Protein AF-A0A7Z2GG12-F1 (afdb_monomer_lite)

Organism: NCBI:txid2571748

Foldseek 3Di:
DCVVVVDADEEEAEDEDLVLQQVVCCVPVVDHSLVSLLVRLVVRLVSCVVCVVHHYAYHYPVCCLVPVVVSVVVVCVSVVHDDDVVVSVCCNPPVRDNVVCPDDDDLCVLVVDPSRDPLSNQLVVLSVVCNVPPDPVSSVSNVVSSVVSVVVSVVCVVVVVVVVVVVVVVVVVVVVVVVVVVVVVVVVVVVVVVVVVVVVVVVVVVVVVVVVVVVVVVVVVVVVVVVVVVVVVVVVVVVVVVVVVVVVVVVVVVVVVVVVVVVVVVVVVVVVVCVCPDPVNVVCVVVVVVVVVVDD

Radius of gyration: 68.9 Å; chains: 1; bounding box: 133×70×175 Å

Sequence (296 aa):
MFDRFGASMRYVVPFRHPLSVADSLASRNKIPRGKSHMLWLAHVVPALRFTEAQPRVLLDYDRLMEAPGAELRKLAQTFALPVDPAKAQIFEQDFLEQGLRHSAYGIDDLEQDDAAPAPMKTLFSAMVAAARTPTPVRRAALTEALDIAERFLLSSEALLTYGWDLELDIRKLHVALDIEHKQSVAFEQAVLNAANREAQLHAELEQANARSAAVAETHAREIAARDAAMQRSQATIREYETRLTTCGSELASREDQIAQLNSQVTARDAEISSFVNSTSWRVTAPLRFARRCFRR

Structure (mmCIF, N/CA/C/O backbone):
data_AF-A0A7Z2GG12-F1
#
_entry.id   AF-A0A7Z2GG12-F1
#
loop_
_atom_site.group_PDB
_atom_site.id
_atom_site.type_symbol
_atom_site.label_atom_id
_atom_site.label_alt_id
_atom_site.label_comp_id
_atom_site.label_asym_id
_atom_site.label_entity_id
_atom_site.label_seq_id
_atom_site.pdbx_PDB_ins_code
_atom_site.Cartn_x
_atom_site.Cartn_y
_atom_site.Cartn_z
_atom_site.occupancy
_atom_site.B_iso_or_equiv
_atom_site.auth_seq_id
_atom_site.auth_comp_id
_atom_site.auth_asym_id
_atom_site.auth_atom_id
_atom_site.pdbx_PDB_model_num
ATOM 1 N N . MET A 1 1 ? 34.671 -8.723 -14.852 1.00 54.56 1 MET A N 1
ATOM 2 C CA . MET A 1 1 ? 34.484 -10.085 -14.286 1.00 54.56 1 MET A CA 1
ATOM 3 C C . MET A 1 1 ? 34.451 -11.144 -15.386 1.00 54.56 1 MET A C 1
ATOM 5 O O . MET A 1 1 ? 35.146 -12.137 -15.245 1.00 54.56 1 MET A O 1
ATOM 9 N N . PHE A 1 2 ? 33.725 -10.919 -16.486 1.00 62.22 2 PHE A N 1
ATOM 10 C CA . PHE A 1 2 ? 33.596 -11.876 -17.595 1.00 62.22 2 PHE A CA 1
ATOM 11 C C . PHE A 1 2 ? 34.805 -11.960 -18.541 1.00 62.22 2 PHE A C 1
ATOM 13 O O . PHE A 1 2 ? 35.100 -13.048 -19.026 1.00 62.22 2 PHE A O 1
ATOM 20 N N . ASP A 1 3 ? 35.580 -10.882 -18.699 1.00 60.97 3 ASP A N 1
ATOM 21 C CA . ASP A 1 3 ? 36.819 -10.907 -19.503 1.00 60.97 3 ASP A CA 1
ATOM 22 C C . ASP A 1 3 ? 37.858 -11.893 -18.951 1.00 60.97 3 ASP A C 1
ATOM 24 O O . ASP A 1 3 ? 38.642 -12.470 -19.697 1.00 60.97 3 ASP A O 1
ATOM 28 N N . ARG A 1 4 ? 37.815 -12.159 -17.636 1.00 68.88 4 ARG A N 1
ATOM 29 C CA . ARG A 1 4 ? 38.672 -13.160 -16.980 1.00 68.88 4 ARG A CA 1
ATOM 30 C C . ARG A 1 4 ? 38.357 -14.598 -17.406 1.00 68.88 4 ARG A C 1
ATOM 32 O O . ARG A 1 4 ? 39.183 -15.471 -17.175 1.00 68.88 4 ARG A O 1
ATOM 39 N N . PHE A 1 5 ? 37.194 -14.839 -18.016 1.00 76.19 5 PHE A N 1
ATOM 40 C CA . PHE A 1 5 ? 36.763 -16.151 -18.502 1.00 76.19 5 PHE A CA 1
ATOM 41 C C . PHE A 1 5 ? 36.878 -16.298 -20.029 1.00 76.19 5 PHE A C 1
ATOM 43 O O . PHE A 1 5 ? 36.500 -17.338 -20.559 1.00 76.19 5 PHE A O 1
ATOM 50 N N . GLY A 1 6 ? 37.368 -15.278 -20.749 1.00 77.31 6 GLY A N 1
ATOM 51 C CA . GLY A 1 6 ? 37.508 -15.323 -22.212 1.00 77.31 6 GLY A CA 1
ATOM 52 C C . GLY A 1 6 ? 36.182 -15.440 -22.977 1.00 77.31 6 GLY A C 1
ATOM 53 O O . GLY A 1 6 ? 36.177 -15.818 -24.146 1.00 77.31 6 GLY A O 1
ATOM 54 N N . ALA A 1 7 ? 35.050 -15.144 -22.330 1.00 79.25 7 ALA A N 1
ATOM 55 C CA . ALA A 1 7 ? 33.727 -15.266 -22.929 1.00 79.25 7 ALA A CA 1
ATOM 56 C C . ALA A 1 7 ? 33.323 -13.971 -23.654 1.00 79.25 7 ALA A C 1
ATOM 58 O O . ALA A 1 7 ? 33.326 -12.892 -23.064 1.00 79.25 7 ALA A O 1
ATOM 59 N N . SER A 1 8 ? 32.924 -14.080 -24.925 1.00 80.81 8 SER A N 1
ATOM 60 C CA . SER A 1 8 ? 32.397 -12.952 -25.703 1.00 80.81 8 SER A CA 1
ATOM 61 C C . SER A 1 8 ? 30.957 -12.632 -25.290 1.00 80.81 8 SER A C 1
ATOM 63 O O . SER A 1 8 ? 30.050 -13.429 -25.552 1.00 80.81 8 SER A O 1
ATOM 65 N N . MET A 1 9 ? 30.736 -11.469 -24.678 1.00 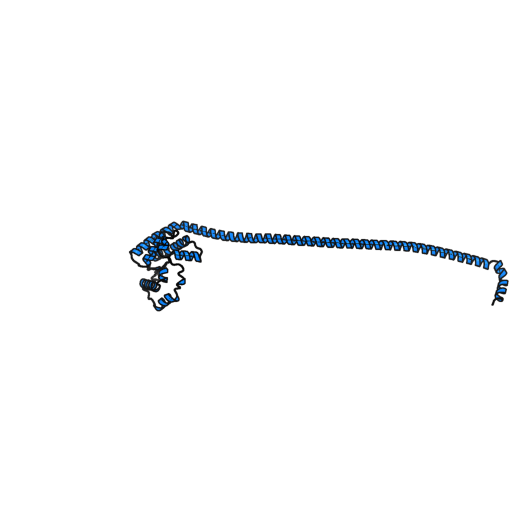87.12 9 MET A N 1
ATOM 66 C CA . MET A 1 9 ? 29.407 -11.034 -24.244 1.00 87.12 9 MET A CA 1
ATOM 67 C C . MET A 1 9 ? 28.635 -10.351 -25.374 1.00 87.12 9 MET A C 1
ATOM 69 O O . MET A 1 9 ? 29.192 -9.605 -26.178 1.00 87.12 9 MET A O 1
ATOM 73 N N . ARG A 1 10 ? 27.330 -10.624 -25.434 1.00 91.00 10 ARG A N 1
ATOM 74 C CA . ARG A 1 10 ? 26.383 -10.011 -26.371 1.00 91.00 10 ARG A CA 1
ATOM 75 C C . ARG A 1 10 ? 25.137 -9.609 -25.594 1.00 91.00 10 ARG A C 1
ATOM 77 O O . ARG A 1 10 ? 24.661 -10.387 -24.771 1.00 91.00 10 ARG A O 1
ATOM 84 N N . TYR A 1 11 ? 24.618 -8.414 -25.849 1.00 93.50 11 TYR A N 1
ATOM 85 C CA . TYR A 1 11 ? 23.571 -7.809 -25.027 1.00 93.50 11 TYR A CA 1
ATOM 86 C C . TYR A 1 11 ? 22.289 -7.583 -25.821 1.00 93.50 11 TYR A C 1
ATOM 88 O O . TYR A 1 11 ? 22.299 -6.948 -26.871 1.00 93.50 11 TYR A O 1
ATOM 96 N N . VAL A 1 12 ? 21.160 -8.037 -25.290 1.00 94.69 12 VAL A N 1
ATOM 97 C CA . VAL A 1 12 ? 19.839 -7.615 -25.768 1.00 94.69 12 VAL A CA 1
ATOM 98 C C . VAL A 1 12 ? 19.330 -6.558 -24.806 1.00 94.69 12 VAL A C 1
ATOM 100 O O . VAL A 1 12 ? 19.227 -6.820 -23.611 1.00 94.69 12 VAL A O 1
ATOM 103 N N . VAL A 1 13 ? 19.028 -5.370 -25.322 1.00 95.75 13 VAL A N 1
ATOM 104 C CA . VAL A 1 13 ? 18.446 -4.273 -24.547 1.00 95.75 13 VAL A CA 1
ATOM 105 C C . VAL A 1 13 ? 16.986 -4.138 -24.972 1.00 95.75 13 VAL A C 1
ATOM 107 O O . VAL A 1 13 ? 16.704 -3.460 -25.967 1.00 95.75 13 VAL A O 1
ATOM 110 N N . PRO A 1 14 ? 16.055 -4.828 -24.290 1.00 94.81 14 PRO A N 1
ATOM 111 C CA . PRO A 1 14 ? 14.642 -4.657 -24.557 1.00 94.81 14 PRO A CA 1
ATOM 112 C C . PRO A 1 14 ? 14.190 -3.282 -24.074 1.00 94.81 14 PRO A C 1
ATOM 114 O O . PRO A 1 14 ? 14.593 -2.815 -23.009 1.00 94.81 14 PRO A O 1
ATOM 117 N N . PHE A 1 15 ? 13.325 -2.643 -24.845 1.00 95.00 15 PHE A N 1
ATOM 118 C CA . PHE A 1 15 ? 12.676 -1.405 -24.447 1.00 95.00 15 PHE A CA 1
ATOM 119 C C . PHE A 1 15 ? 11.225 -1.394 -24.914 1.00 95.00 15 PHE A C 1
ATOM 121 O O . PHE A 1 15 ? 10.829 -2.129 -25.816 1.00 95.00 15 PHE A O 1
ATOM 128 N N . ARG A 1 16 ? 10.421 -0.559 -24.260 1.00 93.12 16 ARG A N 1
ATOM 129 C CA . ARG A 1 16 ? 8.993 -0.391 -24.534 1.00 93.12 16 ARG A CA 1
ATOM 130 C C . ARG A 1 16 ? 8.633 1.086 -24.474 1.00 93.12 16 ARG A C 1
ATOM 132 O O . ARG A 1 16 ? 9.339 1.858 -23.815 1.00 93.12 16 ARG A O 1
ATOM 139 N N . HIS A 1 17 ? 7.526 1.448 -25.120 1.00 93.75 17 HIS A N 1
ATOM 140 C CA . HIS A 1 17 ? 6.955 2.786 -25.056 1.00 93.75 17 HIS A CA 1
ATOM 141 C C . HIS A 1 17 ? 6.842 3.297 -23.601 1.00 93.75 17 HIS A C 1
ATOM 143 O O . HIS A 1 17 ? 6.240 2.603 -22.769 1.00 93.75 17 HIS A O 1
ATOM 149 N N . PRO A 1 18 ? 7.368 4.496 -23.269 1.00 95.38 18 PRO A N 1
ATOM 150 C CA . PRO A 1 18 ? 7.341 5.028 -21.903 1.00 95.38 18 PRO A CA 1
ATOM 151 C C . PRO A 1 18 ? 5.928 5.117 -21.317 1.00 95.38 18 PRO A C 1
ATOM 153 O O . PRO A 1 18 ? 5.719 4.777 -20.155 1.00 95.38 18 PRO A O 1
ATOM 156 N N . LEU A 1 19 ? 4.934 5.481 -22.136 1.00 94.31 19 LEU A N 1
ATOM 157 C CA . LEU A 1 19 ? 3.537 5.552 -21.690 1.00 94.31 19 LEU A CA 1
ATOM 158 C C . LEU A 1 19 ? 2.957 4.179 -21.329 1.00 94.31 19 LEU A C 1
ATOM 160 O O . LEU A 1 19 ? 2.293 4.052 -20.306 1.00 94.31 19 LEU A O 1
ATOM 164 N N . SER A 1 20 ? 3.274 3.126 -22.091 1.00 92.81 20 SER A N 1
ATOM 165 C CA . SER A 1 20 ? 2.842 1.769 -21.737 1.00 92.81 20 SER A CA 1
ATOM 166 C C . SER A 1 20 ? 3.458 1.298 -20.422 1.00 92.81 20 SER A C 1
ATOM 168 O O . SER A 1 20 ? 2.810 0.597 -19.643 1.00 92.81 20 SER A O 1
ATOM 170 N N . VAL A 1 21 ? 4.713 1.679 -20.165 1.00 93.81 21 VAL A N 1
ATOM 171 C CA . VAL A 1 21 ? 5.389 1.391 -18.894 1.00 93.81 21 VAL A CA 1
ATOM 172 C C . VAL A 1 21 ? 4.707 2.151 -17.755 1.00 93.81 21 VAL A C 1
ATOM 174 O O . VAL A 1 21 ? 4.422 1.553 -16.718 1.00 93.81 21 VAL A O 1
ATOM 177 N N . ALA A 1 22 ? 4.383 3.430 -17.959 1.00 94.62 22 ALA A N 1
ATOM 178 C CA . ALA A 1 22 ? 3.683 4.242 -16.972 1.00 94.62 22 ALA A CA 1
ATOM 179 C C . ALA A 1 22 ? 2.292 3.689 -16.625 1.00 94.62 22 ALA A C 1
ATOM 181 O O . ALA A 1 22 ? 1.983 3.549 -15.444 1.00 94.62 22 ALA A O 1
ATOM 182 N N . ASP A 1 23 ? 1.488 3.290 -17.612 1.00 92.94 23 ASP A N 1
ATOM 183 C CA . ASP A 1 23 ? 0.167 2.693 -17.368 1.00 92.94 23 ASP A CA 1
ATOM 184 C C . ASP A 1 23 ? 0.261 1.371 -16.599 1.00 92.94 23 ASP A C 1
ATOM 186 O O . ASP A 1 23 ? -0.521 1.106 -15.682 1.00 92.94 23 ASP A O 1
ATOM 190 N N . SER A 1 24 ? 1.250 0.540 -16.938 1.00 91.00 24 SER A N 1
ATOM 191 C CA . SER A 1 24 ? 1.486 -0.726 -16.243 1.00 91.00 24 SER A CA 1
ATOM 192 C C . SER A 1 24 ? 1.854 -0.499 -14.772 1.00 91.00 24 SER A C 1
ATOM 194 O O . SER A 1 24 ? 1.292 -1.147 -13.882 1.00 91.00 24 SER A O 1
ATOM 196 N N . LEU A 1 25 ? 2.744 0.460 -14.495 1.00 94.50 25 LEU A N 1
ATOM 197 C CA . LEU A 1 25 ? 3.142 0.823 -13.134 1.00 94.50 25 LEU A CA 1
ATOM 198 C C . LEU A 1 25 ? 2.010 1.511 -12.357 1.00 94.50 25 LEU A C 1
ATOM 200 O O . LEU A 1 25 ? 1.852 1.256 -11.161 1.00 94.50 25 LEU A O 1
ATOM 204 N N . ALA A 1 26 ? 1.182 2.319 -13.017 1.00 94.69 26 ALA A N 1
ATOM 205 C CA . ALA A 1 26 ? 0.007 2.928 -12.406 1.00 94.69 26 ALA A CA 1
ATOM 206 C C . ALA A 1 26 ? -1.030 1.866 -12.010 1.00 94.69 26 ALA A C 1
ATOM 208 O O . ALA A 1 26 ? -1.513 1.866 -10.878 1.00 94.69 26 ALA A O 1
ATOM 209 N N . SER A 1 27 ? -1.329 0.913 -12.896 1.00 92.25 27 SER A N 1
ATOM 210 C CA . SER A 1 27 ? -2.292 -0.158 -12.616 1.00 92.25 27 SER A CA 1
ATOM 211 C C . SER A 1 27 ? -1.822 -1.056 -11.465 1.00 92.25 27 SER A C 1
ATOM 213 O O . SER A 1 27 ? -2.544 -1.217 -10.472 1.00 92.25 27 SER A O 1
ATOM 215 N N . ARG A 1 28 ? -0.583 -1.566 -11.562 1.00 91.38 28 ARG A N 1
ATOM 216 C CA . ARG A 1 28 ? -0.013 -2.566 -10.645 1.00 91.38 28 ARG A CA 1
ATOM 217 C C . ARG A 1 28 ? 0.475 -1.980 -9.324 1.00 91.38 28 ARG A C 1
ATOM 219 O O . ARG A 1 28 ? 0.250 -2.567 -8.274 1.00 91.38 28 ARG A O 1
ATOM 226 N N . ASN A 1 29 ? 1.194 -0.862 -9.376 1.00 93.69 29 ASN A N 1
ATOM 227 C CA . ASN A 1 29 ? 1.924 -0.318 -8.231 1.00 93.69 29 ASN A CA 1
ATOM 228 C C . ASN A 1 29 ? 1.360 1.015 -7.727 1.00 93.69 29 ASN A C 1
ATOM 230 O O . ASN A 1 29 ? 1.891 1.548 -6.757 1.00 93.69 29 ASN A O 1
ATOM 234 N N . LYS A 1 30 ? 0.323 1.566 -8.377 1.00 92.88 30 LYS A N 1
ATOM 235 C CA . LYS A 1 30 ? -0.208 2.913 -8.093 1.00 92.88 30 LYS A CA 1
ATOM 236 C C . LYS A 1 30 ? 0.871 3.999 -8.179 1.00 92.88 30 LYS A C 1
ATOM 238 O O . LYS A 1 30 ? 0.792 5.018 -7.501 1.00 92.88 30 LYS A O 1
ATOM 243 N N . ILE A 1 31 ? 1.888 3.777 -9.014 1.00 93.69 31 ILE A N 1
ATOM 244 C CA . ILE A 1 31 ? 2.971 4.739 -9.213 1.00 93.69 31 ILE A CA 1
ATOM 245 C C . ILE A 1 31 ? 2.478 5.840 -10.162 1.00 93.69 31 ILE A C 1
ATOM 247 O O . ILE A 1 31 ? 2.002 5.523 -11.254 1.00 93.69 31 ILE A O 1
ATOM 251 N N . PRO A 1 32 ? 2.607 7.127 -9.791 1.00 93.00 32 PRO A N 1
ATOM 252 C CA . PRO A 1 32 ? 2.229 8.232 -10.660 1.00 93.00 32 PRO A CA 1
ATOM 253 C C . PRO A 1 32 ? 3.040 8.274 -11.960 1.00 93.00 32 PRO A C 1
ATOM 255 O O . PRO A 1 32 ? 4.196 7.847 -12.023 1.00 93.00 32 PRO A O 1
ATOM 258 N N . ARG A 1 33 ? 2.448 8.866 -12.998 1.00 93.50 33 ARG A N 1
ATOM 259 C CA . ARG A 1 33 ? 3.026 8.940 -14.347 1.00 93.50 33 ARG A CA 1
ATOM 260 C C . ARG A 1 33 ? 4.395 9.629 -14.384 1.00 93.50 33 ARG A C 1
ATOM 262 O O . ARG A 1 33 ? 5.347 9.037 -14.875 1.00 93.50 33 ARG A O 1
ATOM 269 N N . GLY A 1 34 ? 4.539 10.803 -13.760 1.00 92.88 34 GLY A N 1
ATOM 270 C CA . GLY A 1 34 ? 5.823 11.523 -13.709 1.00 92.88 34 GLY A CA 1
ATOM 271 C C . GLY A 1 34 ? 6.955 10.717 -13.054 1.00 92.88 34 GLY A C 1
ATOM 272 O O . GLY A 1 34 ? 8.070 10.670 -13.568 1.00 92.88 34 GLY A O 1
ATOM 273 N N . LYS A 1 35 ? 6.659 9.988 -11.969 1.00 93.38 35 LYS A N 1
ATOM 274 C CA . LYS A 1 35 ? 7.629 9.080 -11.337 1.00 93.38 35 LYS A CA 1
ATOM 275 C C . LYS A 1 35 ? 7.966 7.892 -12.237 1.00 93.38 35 LYS A C 1
ATOM 277 O O . LYS A 1 35 ? 9.129 7.511 -12.333 1.00 93.38 35 LYS A O 1
ATOM 282 N N . SER A 1 36 ? 6.969 7.326 -12.914 1.00 96.00 36 SER A N 1
ATOM 283 C CA . SER A 1 36 ? 7.179 6.242 -13.881 1.00 96.00 36 SER A CA 1
ATOM 284 C C . SER A 1 36 ? 8.123 6.661 -15.007 1.00 96.00 36 SER A C 1
ATOM 286 O O . SER A 1 36 ? 8.993 5.883 -15.392 1.00 96.00 36 SER A O 1
ATOM 288 N N . HIS A 1 37 ? 8.022 7.909 -15.470 1.00 95.69 37 HIS A N 1
ATOM 289 C CA . HIS A 1 37 ? 8.932 8.449 -16.476 1.00 95.69 37 HIS A CA 1
ATOM 290 C C . HIS A 1 37 ? 10.375 8.521 -15.964 1.00 95.69 37 HIS A C 1
ATOM 292 O O . HIS A 1 37 ? 11.311 8.114 -16.653 1.00 95.69 37 HIS A O 1
ATOM 298 N N . MET A 1 38 ? 10.573 8.963 -14.721 1.00 95.38 38 MET A N 1
ATOM 299 C CA . MET A 1 38 ? 11.915 9.017 -14.125 1.00 95.38 38 MET A CA 1
ATOM 300 C C . MET A 1 38 ? 12.504 7.620 -13.946 1.00 95.38 38 MET A C 1
ATOM 302 O O . MET A 1 38 ? 13.672 7.401 -14.257 1.00 95.38 38 MET A O 1
ATOM 306 N N . LEU A 1 39 ? 11.681 6.654 -13.528 1.00 95.25 39 LEU A N 1
ATOM 307 C CA . LEU A 1 39 ? 12.076 5.249 -13.425 1.00 95.25 39 LEU A CA 1
ATOM 308 C C . LEU A 1 39 ? 12.463 4.656 -14.784 1.00 95.25 39 LEU A C 1
ATOM 310 O O . LEU A 1 39 ? 13.441 3.915 -14.865 1.00 95.25 39 LEU A O 1
ATOM 314 N N . TRP A 1 40 ? 11.734 4.993 -15.852 1.00 97.12 40 TRP A N 1
ATOM 315 C CA . TRP A 1 40 ? 12.074 4.552 -17.204 1.00 97.12 40 TRP A CA 1
ATOM 316 C C . TRP A 1 40 ? 13.458 5.061 -17.618 1.00 97.12 40 TRP A C 1
ATOM 318 O O . TRP A 1 40 ? 14.297 4.265 -18.035 1.00 97.12 40 TRP A O 1
ATOM 328 N N . LEU A 1 41 ? 13.739 6.357 -17.430 1.00 96.94 41 LEU A N 1
ATOM 329 C CA . LEU A 1 41 ? 15.057 6.929 -17.725 1.00 96.94 41 LEU A CA 1
ATOM 330 C C . LEU A 1 41 ? 16.154 6.281 -16.873 1.00 96.94 41 LEU A C 1
ATOM 332 O O . LEU A 1 41 ? 17.174 5.858 -17.415 1.00 96.94 41 LEU A O 1
ATOM 336 N N . ALA A 1 42 ? 15.923 6.151 -15.564 1.00 95.19 42 ALA A N 1
ATOM 337 C CA . ALA A 1 42 ? 16.863 5.540 -14.627 1.00 95.19 42 ALA A CA 1
ATOM 338 C C . ALA A 1 42 ? 17.174 4.070 -14.957 1.00 95.19 42 ALA A C 1
ATOM 340 O O . ALA A 1 42 ? 18.224 3.566 -14.570 1.00 95.19 42 ALA A O 1
ATOM 341 N N . HIS A 1 43 ? 16.293 3.379 -15.687 1.00 95.88 43 HIS A N 1
ATOM 342 C CA . HIS A 1 43 ? 16.536 2.021 -16.166 1.00 95.88 43 HIS A CA 1
ATOM 343 C C . HIS A 1 43 ? 17.232 1.991 -17.534 1.00 95.88 43 HIS A C 1
ATOM 345 O O . HIS A 1 43 ? 18.194 1.249 -17.736 1.00 95.88 43 HIS A O 1
ATOM 351 N N . VAL A 1 44 ? 16.758 2.804 -18.479 1.00 97.12 44 VAL A N 1
ATOM 352 C CA . VAL A 1 44 ? 17.207 2.774 -19.877 1.00 97.12 44 VAL A CA 1
ATOM 353 C C . VAL A 1 44 ? 18.586 3.400 -20.053 1.00 97.12 44 VAL A C 1
ATOM 355 O O . VAL A 1 44 ? 19.415 2.840 -20.771 1.00 97.12 44 VAL A O 1
ATOM 358 N N . VAL A 1 45 ? 18.862 4.529 -19.394 1.00 97.50 45 VAL A N 1
ATOM 359 C CA . VAL A 1 45 ? 20.138 5.242 -19.552 1.00 97.50 45 VAL A CA 1
ATOM 360 C C . VAL A 1 45 ? 21.324 4.357 -19.143 1.00 97.50 45 VAL A C 1
ATOM 362 O O . VAL A 1 45 ? 22.205 4.153 -19.982 1.00 97.50 45 VAL A O 1
ATOM 365 N N . PRO A 1 46 ? 21.350 3.730 -17.947 1.00 96.50 46 PRO A N 1
ATOM 366 C CA . PRO A 1 46 ? 22.448 2.836 -17.581 1.00 96.50 46 PRO A CA 1
ATOM 367 C C . PRO A 1 46 ? 22.553 1.608 -18.491 1.00 96.50 46 PRO A C 1
ATOM 369 O O . PRO A 1 46 ? 23.658 1.207 -18.854 1.00 96.50 46 PRO A O 1
ATOM 372 N N . ALA A 1 47 ? 21.419 1.029 -18.909 1.00 96.19 47 ALA A N 1
ATOM 373 C CA . ALA A 1 47 ? 21.410 -0.122 -19.811 1.00 96.19 47 ALA A CA 1
ATOM 374 C C . ALA A 1 47 ? 22.064 0.202 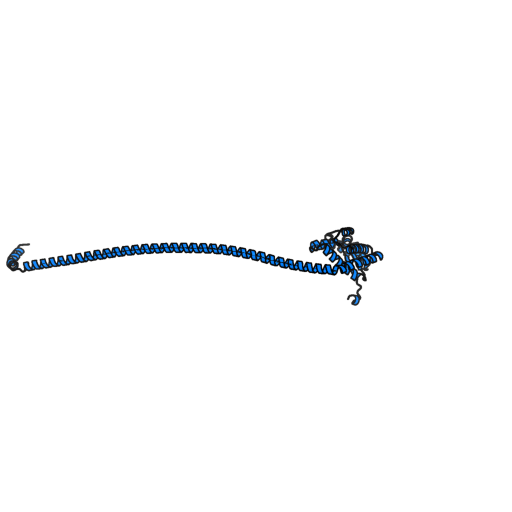-21.163 1.00 96.19 47 ALA A C 1
ATOM 376 O O . ALA A 1 47 ? 22.831 -0.603 -21.695 1.00 96.19 47 ALA A O 1
ATOM 377 N N . LEU A 1 48 ? 21.813 1.395 -21.707 1.00 96.81 48 LEU A N 1
ATOM 378 C CA . LEU A 1 48 ? 22.466 1.863 -22.925 1.00 96.81 48 LEU A CA 1
ATOM 379 C C . LEU A 1 48 ? 23.927 2.251 -22.679 1.00 96.81 48 LEU A C 1
ATOM 381 O O . LEU A 1 48 ? 24.779 1.910 -23.493 1.00 96.81 48 LEU A O 1
ATOM 385 N N . ARG A 1 49 ? 24.264 2.905 -21.570 1.00 96.12 49 ARG A N 1
ATOM 386 C CA . ARG A 1 49 ? 25.655 3.299 -21.304 1.00 96.12 49 ARG A CA 1
ATOM 387 C C . ARG A 1 49 ? 26.584 2.120 -21.111 1.00 96.12 49 ARG A C 1
ATOM 389 O O . ARG A 1 49 ? 27.594 2.004 -21.799 1.00 96.12 49 ARG A O 1
ATOM 396 N N . PHE A 1 50 ? 26.216 1.191 -20.239 1.00 94.12 50 PHE A N 1
ATOM 397 C CA . PHE A 1 50 ? 27.082 0.061 -19.911 1.00 94.12 50 PHE A CA 1
ATOM 398 C C . PHE A 1 50 ? 27.207 -0.967 -21.042 1.00 94.12 50 PHE A C 1
ATOM 400 O O . PHE A 1 50 ? 28.094 -1.816 -20.997 1.00 94.12 50 PHE A O 1
ATOM 407 N N . THR A 1 51 ? 26.364 -0.878 -22.076 1.00 94.12 51 THR A N 1
ATOM 408 C CA . THR A 1 51 ? 26.425 -1.751 -23.259 1.00 94.12 51 THR A CA 1
ATOM 409 C C . THR A 1 51 ? 26.932 -1.048 -24.518 1.00 94.12 51 THR A C 1
ATOM 411 O O . THR A 1 51 ? 27.008 -1.684 -25.563 1.00 94.12 51 THR A O 1
ATOM 414 N N . GLU A 1 52 ? 27.282 0.241 -24.463 1.00 91.88 52 GLU A N 1
ATOM 415 C CA . GLU A 1 52 ? 27.643 1.029 -25.654 1.00 91.88 52 GLU A CA 1
ATOM 416 C C . GLU A 1 52 ? 28.885 0.497 -26.375 1.00 91.88 52 GLU A C 1
ATOM 418 O O . GLU A 1 52 ? 28.891 0.385 -27.600 1.00 91.88 52 GLU A O 1
ATOM 423 N N . ALA A 1 53 ? 29.903 0.097 -25.612 1.00 89.50 53 ALA A N 1
ATOM 424 C CA . ALA A 1 53 ? 31.140 -0.470 -26.142 1.00 89.50 53 ALA A CA 1
ATOM 425 C C . ALA A 1 53 ? 31.039 -1.970 -26.485 1.00 89.50 53 ALA A C 1
ATOM 427 O O . ALA A 1 53 ? 32.036 -2.577 -26.871 1.00 89.50 53 ALA A O 1
ATOM 428 N N . GLN A 1 54 ? 29.866 -2.588 -26.311 1.00 89.94 54 GLN A N 1
ATOM 429 C CA . GLN A 1 54 ? 29.673 -4.031 -26.439 1.00 89.94 54 GLN A CA 1
ATOM 430 C C . GLN A 1 54 ? 28.734 -4.376 -27.605 1.00 89.94 54 GLN A C 1
ATOM 432 O O . GLN A 1 54 ? 27.863 -3.577 -27.961 1.00 89.94 54 GLN A O 1
ATOM 437 N N . PRO A 1 55 ? 28.845 -5.581 -28.202 1.00 89.12 55 PRO A N 1
ATOM 438 C CA . PRO A 1 55 ? 27.878 -6.045 -29.190 1.00 89.12 55 PRO A CA 1
ATOM 439 C C . PRO A 1 55 ? 26.470 -6.075 -28.588 1.00 89.12 55 PRO A C 1
ATOM 441 O O . PRO A 1 55 ? 26.201 -6.849 -27.665 1.00 89.12 55 PRO A O 1
ATOM 444 N N . ARG A 1 56 ? 25.561 -5.246 -29.114 1.00 92.81 56 ARG A N 1
ATOM 445 C CA . ARG A 1 56 ? 24.192 -5.140 -28.601 1.00 92.81 56 ARG A CA 1
ATOM 446 C C . ARG A 1 56 ? 23.128 -5.059 -29.686 1.00 92.81 56 ARG A C 1
ATOM 448 O O . ARG A 1 56 ? 23.374 -4.530 -30.768 1.00 92.81 56 ARG A O 1
ATOM 455 N N . VAL A 1 57 ? 21.924 -5.501 -29.340 1.00 93.88 57 VAL A N 1
ATOM 456 C CA . VAL A 1 57 ? 20.698 -5.292 -30.118 1.00 93.88 57 VAL A CA 1
ATOM 457 C C . VAL A 1 57 ? 19.682 -4.569 -29.246 1.00 93.88 57 VAL A C 1
ATOM 459 O O . VAL A 1 57 ? 19.395 -5.009 -28.134 1.00 93.88 57 VAL A O 1
ATOM 462 N N . LEU A 1 58 ? 19.130 -3.471 -29.765 1.00 95.31 58 LEU A N 1
ATOM 463 C CA . LEU A 1 58 ? 17.961 -2.825 -29.173 1.00 95.31 58 LEU A CA 1
ATOM 464 C C . LEU A 1 58 ? 16.711 -3.551 -29.665 1.00 95.31 58 LEU A C 1
ATOM 466 O O . LEU A 1 58 ? 16.482 -3.627 -30.876 1.00 95.31 58 LEU A O 1
ATOM 470 N N . LEU A 1 59 ? 15.932 -4.088 -28.732 1.00 94.62 59 LEU A N 1
ATOM 471 C CA . LEU A 1 59 ? 14.739 -4.873 -29.021 1.00 94.62 59 LEU A CA 1
ATOM 472 C C . LEU A 1 59 ? 13.496 -4.085 -28.612 1.00 94.62 59 LEU A C 1
ATOM 474 O O . LEU A 1 59 ? 13.241 -3.886 -27.428 1.00 94.62 59 LEU A O 1
ATOM 478 N N . ASP A 1 60 ? 12.734 -3.635 -29.602 1.00 92.50 60 ASP A N 1
ATOM 479 C CA . ASP A 1 60 ? 11.453 -2.965 -29.383 1.00 92.50 60 ASP A CA 1
ATOM 480 C C . ASP A 1 60 ? 10.397 -4.024 -29.035 1.00 92.50 60 ASP A C 1
ATOM 482 O O . ASP A 1 60 ? 10.074 -4.884 -29.857 1.00 92.50 60 ASP A O 1
ATOM 486 N N . TYR A 1 61 ? 9.885 -3.980 -27.804 1.00 90.81 61 TYR A N 1
ATOM 487 C CA . TYR A 1 61 ? 8.882 -4.923 -27.315 1.00 90.81 61 TYR A CA 1
ATOM 488 C C . TYR A 1 61 ? 7.615 -4.910 -28.173 1.00 90.81 61 TYR A C 1
ATOM 490 O O . TYR A 1 61 ? 7.080 -5.970 -28.488 1.00 90.81 61 TYR A O 1
ATOM 498 N N . ASP A 1 62 ? 7.144 -3.732 -28.587 1.00 87.38 62 ASP A N 1
ATOM 499 C CA . ASP A 1 62 ? 5.912 -3.633 -29.368 1.00 87.38 62 ASP A CA 1
ATOM 500 C C . ASP A 1 62 ? 6.091 -4.285 -30.746 1.00 87.38 62 ASP A C 1
ATOM 502 O O . ASP A 1 62 ? 5.181 -4.953 -31.239 1.00 87.38 62 ASP A O 1
ATOM 506 N N . ARG A 1 63 ? 7.298 -4.198 -31.321 1.00 88.88 63 ARG A N 1
ATOM 507 C CA . ARG A 1 63 ? 7.654 -4.908 -32.560 1.00 88.88 63 ARG A CA 1
ATOM 508 C C . ARG A 1 63 ? 7.864 -6.400 -32.368 1.00 88.88 63 ARG A C 1
ATOM 510 O O . ARG A 1 63 ? 7.476 -7.160 -33.248 1.00 88.88 63 ARG A O 1
ATOM 517 N N . LEU A 1 64 ? 8.433 -6.826 -31.241 1.00 90.00 64 LEU A N 1
ATOM 518 C CA . LEU A 1 64 ? 8.534 -8.247 -30.910 1.00 90.00 64 LEU A CA 1
ATOM 519 C C . LEU A 1 64 ? 7.142 -8.883 -30.830 1.00 90.00 64 LEU A C 1
ATOM 521 O O . LEU A 1 64 ? 6.963 -9.992 -31.314 1.00 90.00 64 LEU A O 1
ATOM 525 N N . MET A 1 65 ? 6.158 -8.180 -30.267 1.00 87.62 65 MET A N 1
ATOM 526 C CA . MET A 1 65 ? 4.780 -8.673 -30.194 1.00 87.62 65 MET A CA 1
ATOM 527 C C . MET A 1 65 ? 4.065 -8.646 -31.555 1.00 87.62 65 MET A C 1
ATOM 529 O O . MET A 1 65 ? 3.268 -9.533 -31.841 1.00 87.62 65 MET A O 1
ATOM 533 N N . GLU A 1 66 ? 4.331 -7.641 -32.396 1.00 87.12 66 GLU A N 1
ATOM 534 C CA . GLU A 1 66 ? 3.699 -7.493 -33.718 1.00 87.12 66 GLU A CA 1
ATOM 535 C C . GLU A 1 66 ? 4.284 -8.444 -34.777 1.00 87.12 66 GLU A C 1
ATOM 537 O O . GLU A 1 66 ? 3.549 -9.000 -35.590 1.00 87.12 66 GLU A O 1
ATOM 542 N N . ALA A 1 67 ? 5.606 -8.623 -34.785 1.00 88.31 67 ALA A N 1
ATOM 543 C CA . ALA A 1 67 ? 6.335 -9.394 -35.790 1.00 88.31 67 ALA A CA 1
ATOM 544 C C . ALA A 1 67 ? 7.486 -10.208 -35.156 1.00 88.31 67 ALA A C 1
ATOM 546 O O . ALA A 1 67 ? 8.662 -9.987 -35.485 1.00 88.31 67 ALA A O 1
ATOM 547 N N . PRO A 1 68 ? 7.179 -11.178 -34.273 1.00 89.38 68 PRO A N 1
ATOM 548 C CA . PRO A 1 68 ? 8.183 -11.900 -33.490 1.00 89.38 68 PRO A CA 1
ATOM 549 C C . PRO A 1 68 ? 9.233 -12.605 -34.346 1.00 89.38 68 PRO A C 1
ATOM 551 O O . PRO A 1 68 ? 10.431 -12.450 -34.104 1.00 89.38 68 PRO A O 1
ATOM 554 N N . GLY A 1 69 ? 8.821 -13.287 -35.415 1.00 87.75 69 GLY A N 1
ATOM 555 C CA . GLY A 1 69 ? 9.748 -13.972 -36.314 1.00 87.75 69 GLY A CA 1
ATOM 556 C C . GLY A 1 69 ? 10.703 -13.045 -37.062 1.00 87.75 69 GLY A C 1
ATOM 557 O O . GLY A 1 69 ? 11.799 -13.457 -37.448 1.00 87.75 69 GLY A O 1
ATOM 558 N N . ALA A 1 70 ? 10.329 -11.782 -37.290 1.00 88.31 70 ALA A N 1
ATOM 559 C CA . ALA A 1 70 ? 11.230 -10.797 -37.883 1.00 88.31 70 ALA A CA 1
ATOM 560 C C . ALA A 1 70 ? 12.289 -10.331 -36.869 1.00 88.31 70 ALA A C 1
ATOM 562 O O . ALA A 1 70 ? 13.480 -10.334 -37.191 1.00 88.31 70 ALA A O 1
ATOM 563 N N . GLU A 1 71 ? 11.880 -10.006 -35.638 1.00 90.25 71 GLU A N 1
ATOM 564 C CA . GLU A 1 71 ? 12.807 -9.581 -34.579 1.00 90.25 71 GLU A CA 1
ATOM 565 C C . GLU A 1 71 ? 13.735 -10.722 -34.125 1.00 90.25 71 GLU A C 1
ATOM 567 O O . GLU A 1 71 ? 14.933 -10.495 -33.945 1.00 90.25 71 GLU A O 1
ATOM 572 N N . LEU A 1 72 ? 13.249 -11.968 -34.048 1.00 89.88 72 LEU A N 1
ATOM 573 C CA . LEU A 1 72 ? 14.087 -13.142 -33.764 1.00 89.88 72 LEU A CA 1
ATOM 574 C C . LEU A 1 72 ? 15.152 -13.370 -34.841 1.00 89.88 72 LEU A C 1
ATOM 576 O O . LEU A 1 72 ? 16.323 -13.585 -34.520 1.00 89.88 72 LEU A O 1
ATOM 580 N N . ARG A 1 73 ? 14.781 -13.283 -36.127 1.00 88.50 73 ARG A N 1
ATOM 581 C CA . ARG A 1 73 ? 15.744 -13.412 -37.234 1.00 88.50 73 ARG A CA 1
ATOM 582 C C . ARG A 1 73 ? 16.805 -12.317 -37.186 1.00 88.50 73 ARG A C 1
ATOM 584 O O . ARG A 1 73 ? 17.985 -12.610 -37.352 1.00 88.50 73 ARG A O 1
ATOM 591 N N . LYS A 1 74 ? 16.406 -11.075 -36.915 1.00 88.06 74 LYS A N 1
ATOM 592 C CA . LYS A 1 74 ? 17.313 -9.929 -36.766 1.00 88.06 74 LYS A CA 1
ATOM 593 C C . LYS A 1 74 ? 18.286 -10.101 -35.596 1.00 88.06 74 LYS A C 1
ATOM 595 O O . LYS A 1 74 ? 19.483 -9.852 -35.756 1.00 88.06 74 LYS A O 1
ATOM 600 N N . LEU A 1 75 ? 17.801 -10.555 -34.440 1.00 90.56 75 LEU A N 1
ATOM 601 C CA . LEU A 1 75 ? 18.635 -10.891 -33.281 1.00 90.56 75 LEU A CA 1
ATOM 602 C C . LEU A 1 75 ? 19.663 -11.971 -33.632 1.00 90.56 75 LEU A C 1
ATOM 604 O O . LEU A 1 75 ? 20.859 -11.794 -33.394 1.00 90.56 75 LEU A O 1
ATOM 608 N N . ALA A 1 76 ? 19.208 -13.063 -34.245 1.00 90.81 76 ALA A N 1
ATOM 609 C CA . ALA A 1 76 ? 20.067 -14.180 -34.605 1.00 90.81 76 ALA A CA 1
ATOM 610 C C . ALA A 1 76 ? 21.132 -13.798 -35.639 1.00 90.81 76 ALA A C 1
ATOM 612 O O . ALA A 1 76 ? 22.296 -14.152 -35.472 1.00 90.81 76 ALA A O 1
ATOM 613 N N . GLN A 1 77 ? 20.767 -13.012 -36.655 1.00 89.50 77 GLN A N 1
ATOM 614 C CA . GLN A 1 77 ? 21.710 -12.482 -37.643 1.00 89.50 77 GLN A CA 1
ATOM 615 C C . GLN A 1 77 ? 22.763 -11.579 -36.995 1.00 89.50 77 GLN A C 1
ATOM 617 O O . GLN A 1 77 ? 23.951 -11.729 -37.271 1.00 89.50 77 GLN A O 1
ATOM 622 N N . THR A 1 78 ? 22.348 -10.678 -36.098 1.00 88.00 78 THR A N 1
ATOM 623 C CA . THR A 1 78 ? 23.263 -9.726 -35.444 1.00 88.00 78 THR A CA 1
ATOM 624 C C . THR A 1 78 ? 24.289 -10.432 -34.559 1.00 88.00 78 THR A C 1
ATOM 626 O O . THR A 1 78 ? 25.438 -10.004 -34.462 1.00 88.00 78 THR A O 1
ATOM 629 N N . PHE A 1 79 ? 23.893 -11.532 -33.922 1.00 90.69 79 PHE A N 1
ATOM 630 C CA . PHE A 1 79 ? 24.758 -12.295 -33.026 1.00 90.69 79 PHE A CA 1
ATOM 631 C C . PHE A 1 79 ? 25.369 -13.552 -33.645 1.00 90.69 79 PHE A C 1
ATOM 633 O O . PHE A 1 79 ? 26.073 -14.274 -32.937 1.00 90.69 79 PHE A O 1
ATOM 640 N N . ALA A 1 80 ? 25.137 -13.794 -34.939 1.00 89.94 80 ALA A N 1
ATOM 641 C CA . ALA A 1 80 ? 25.537 -15.011 -35.643 1.00 89.94 80 ALA A CA 1
ATOM 642 C C . ALA A 1 80 ? 25.110 -16.295 -34.899 1.00 89.94 80 ALA A C 1
ATOM 644 O O . ALA A 1 80 ? 25.898 -17.225 -34.725 1.00 89.94 80 ALA A O 1
ATOM 645 N N . LEU A 1 81 ? 23.863 -16.323 -34.418 1.00 88.88 81 LEU A N 1
ATOM 646 C CA . LEU A 1 81 ? 23.282 -17.460 -33.706 1.00 88.88 81 LEU A CA 1
ATOM 647 C C . LEU A 1 81 ? 22.463 -18.344 -34.660 1.00 88.88 81 LEU A C 1
ATOM 649 O O . LEU A 1 81 ? 21.767 -17.817 -35.531 1.00 88.88 81 LEU A O 1
ATOM 653 N N . PRO A 1 82 ? 22.493 -19.678 -34.492 1.00 87.81 82 PRO A N 1
ATOM 654 C CA . PRO A 1 82 ? 21.602 -20.566 -35.226 1.00 87.81 82 PRO A CA 1
ATOM 655 C C . PRO A 1 82 ? 20.152 -20.371 -34.761 1.00 87.81 82 PRO A C 1
ATOM 657 O O . PRO A 1 82 ? 19.885 -20.293 -33.561 1.00 87.81 82 PRO A O 1
ATOM 660 N N . VAL A 1 83 ? 19.212 -20.329 -35.709 1.00 85.50 83 VAL A N 1
ATOM 661 C CA . VAL A 1 83 ? 17.768 -20.322 -35.425 1.00 85.50 83 VAL A CA 1
ATOM 662 C C . VAL A 1 83 ? 17.202 -21.691 -35.755 1.00 85.50 83 VAL A C 1
ATOM 664 O O . VAL A 1 83 ? 17.324 -22.148 -36.888 1.00 85.50 83 VAL A O 1
ATOM 667 N N . ASP A 1 84 ? 16.573 -22.324 -34.770 1.00 88.25 84 ASP A N 1
ATOM 668 C CA . ASP A 1 84 ? 15.771 -23.530 -34.959 1.00 88.25 84 ASP A CA 1
ATOM 669 C C . ASP A 1 84 ? 14.341 -23.111 -35.356 1.00 88.25 84 ASP A C 1
ATOM 671 O O . ASP A 1 84 ? 13.640 -22.522 -34.525 1.00 88.25 84 ASP A O 1
ATOM 675 N N . PRO A 1 85 ? 13.896 -23.376 -36.600 1.00 85.38 85 PRO A N 1
ATOM 676 C CA . PRO A 1 85 ? 12.588 -22.935 -37.076 1.00 85.38 85 PRO A CA 1
ATOM 677 C C . PRO A 1 85 ? 11.422 -23.507 -36.265 1.00 85.38 85 PRO A C 1
ATOM 679 O O . PRO A 1 85 ? 10.434 -22.807 -36.061 1.00 85.38 85 PRO A O 1
ATOM 682 N N . ALA A 1 86 ? 11.541 -24.740 -35.761 1.00 87.12 86 ALA A N 1
ATOM 683 C CA . ALA A 1 86 ? 10.478 -25.370 -34.982 1.00 87.12 86 ALA A CA 1
ATOM 684 C C . ALA A 1 86 ? 10.322 -24.686 -33.616 1.00 87.12 86 ALA A C 1
ATOM 686 O O . ALA A 1 86 ? 9.210 -24.387 -33.187 1.00 87.12 86 ALA A O 1
ATOM 687 N N . LYS A 1 87 ? 11.441 -24.361 -32.954 1.00 86.75 87 LYS A N 1
ATOM 688 C CA . LYS A 1 87 ? 11.416 -23.613 -31.685 1.00 86.75 87 LYS A CA 1
ATOM 689 C C . LYS A 1 87 ? 10.972 -22.167 -31.866 1.00 86.75 87 LYS A C 1
ATOM 691 O O . LYS A 1 87 ? 10.278 -21.646 -30.999 1.00 86.75 87 LYS A O 1
ATOM 696 N N . ALA A 1 88 ? 11.359 -21.528 -32.970 1.00 85.06 88 ALA A N 1
ATOM 697 C CA . ALA A 1 88 ? 10.877 -20.192 -33.303 1.00 85.06 88 ALA A CA 1
ATOM 698 C C . ALA A 1 88 ? 9.351 -20.195 -33.477 1.00 85.06 88 ALA A C 1
ATOM 700 O O . ALA A 1 88 ? 8.676 -19.358 -32.890 1.00 85.06 88 ALA A O 1
ATOM 701 N N . GLN A 1 89 ? 8.799 -21.189 -34.178 1.00 85.38 89 GLN A N 1
ATOM 702 C CA . GLN A 1 89 ? 7.354 -21.321 -34.353 1.00 85.38 89 GLN A CA 1
ATOM 703 C C . GLN A 1 89 ? 6.610 -21.531 -33.023 1.00 85.38 89 GLN A C 1
ATOM 705 O O . GLN A 1 89 ? 5.609 -20.862 -32.786 1.00 85.38 89 GLN A O 1
ATOM 710 N N . ILE A 1 90 ? 7.111 -22.404 -32.140 1.00 86.81 90 ILE A N 1
ATOM 711 C CA . ILE A 1 90 ? 6.530 -22.610 -30.798 1.00 86.81 90 ILE A CA 1
ATOM 712 C C . ILE A 1 90 ? 6.558 -21.305 -29.993 1.00 86.81 90 ILE A C 1
ATOM 714 O O . ILE A 1 90 ? 5.577 -20.943 -29.351 1.00 86.81 90 ILE A O 1
ATOM 718 N N . PHE A 1 91 ? 7.666 -20.561 -30.043 1.00 85.12 91 PHE A N 1
ATOM 719 C CA . PHE A 1 91 ? 7.757 -19.271 -29.364 1.00 85.12 91 PHE A CA 1
ATOM 720 C C . PHE A 1 91 ? 6.704 -18.276 -29.878 1.00 85.12 91 PHE A C 1
ATOM 722 O O . PHE A 1 91 ? 6.070 -17.582 -29.089 1.00 85.12 91 PHE A O 1
ATOM 729 N N . GLU A 1 92 ? 6.490 -18.227 -31.192 1.00 83.62 92 GLU A N 1
ATOM 730 C CA . GLU A 1 92 ? 5.512 -17.332 -31.812 1.00 83.62 92 GLU A CA 1
ATOM 731 C C . GLU A 1 92 ? 4.057 -17.700 -31.495 1.00 83.62 92 GLU A C 1
ATOM 733 O O . GLU A 1 92 ? 3.243 -16.800 -31.300 1.00 83.62 92 GLU A O 1
ATOM 738 N N . GLN A 1 93 ? 3.727 -18.994 -31.470 1.00 82.06 93 GLN A N 1
ATOM 739 C CA . GLN A 1 93 ? 2.343 -19.477 -31.391 1.00 82.06 93 GLN A CA 1
ATOM 740 C C . GLN A 1 93 ? 1.893 -19.792 -29.961 1.00 82.06 93 GLN A C 1
ATOM 742 O O . GLN A 1 93 ? 0.755 -19.488 -29.609 1.00 82.06 93 GLN A O 1
ATOM 747 N N . ASP A 1 94 ? 2.783 -20.353 -29.139 1.00 80.94 94 ASP A N 1
ATOM 748 C CA . ASP A 1 94 ? 2.423 -20.915 -27.833 1.00 80.94 94 ASP A CA 1
ATOM 749 C C . ASP A 1 94 ? 2.946 -20.078 -26.657 1.00 80.94 94 ASP A C 1
ATOM 751 O O . ASP A 1 94 ? 2.351 -20.091 -25.581 1.00 80.94 94 ASP A O 1
ATOM 755 N N . PHE A 1 95 ? 4.065 -19.360 -26.829 1.00 82.81 95 PHE A N 1
ATOM 756 C CA . PHE A 1 95 ? 4.691 -18.595 -25.741 1.00 82.81 95 PHE A CA 1
ATOM 757 C C . PHE A 1 95 ? 4.261 -17.122 -25.702 1.00 82.81 95 PHE A C 1
ATOM 759 O O . PHE A 1 95 ? 4.094 -16.554 -24.622 1.00 82.81 95 PHE A O 1
ATOM 766 N N . LEU A 1 96 ? 4.113 -16.470 -26.859 1.00 79.81 96 LEU A N 1
ATOM 767 C CA . LEU A 1 96 ? 3.745 -15.056 -26.913 1.00 79.81 96 LEU A CA 1
ATOM 768 C C . LEU A 1 96 ? 2.236 -14.853 -26.745 1.00 79.81 96 LEU A C 1
ATOM 770 O O . LEU A 1 96 ? 1.461 -14.879 -27.699 1.00 79.81 96 LEU A O 1
ATOM 774 N N . GLU A 1 97 ? 1.820 -14.547 -25.520 1.00 76.12 97 GLU A N 1
ATOM 775 C CA . GLU A 1 97 ? 0.446 -14.139 -25.235 1.00 76.12 97 GLU A CA 1
ATOM 776 C C . GLU A 1 97 ? 0.189 -12.696 -25.697 1.00 76.12 97 GLU A C 1
ATOM 778 O O . GLU A 1 97 ? 0.541 -11.723 -25.022 1.00 76.12 97 GLU A O 1
ATOM 783 N N . GLN A 1 98 ? -0.495 -12.535 -26.836 1.00 66.50 98 GLN A N 1
ATOM 784 C CA . GLN A 1 98 ? -0.870 -11.212 -27.362 1.00 66.50 98 GLN A CA 1
ATOM 785 C C . GLN A 1 98 ? -1.705 -10.375 -26.376 1.00 66.50 98 GLN A C 1
ATOM 787 O O . GLN A 1 98 ? -1.648 -9.145 -26.410 1.00 66.50 98 GLN A O 1
ATOM 792 N N . GLY A 1 99 ? -2.419 -11.026 -25.450 1.00 60.94 99 GLY A N 1
ATOM 793 C CA . GLY A 1 99 ? -3.193 -10.375 -24.391 1.00 60.94 99 GLY A CA 1
ATOM 794 C C . GLY A 1 99 ? -2.365 -9.534 -23.411 1.00 60.94 99 GLY A C 1
ATOM 795 O O . GLY A 1 99 ? -2.932 -8.667 -22.753 1.00 60.94 99 GLY A O 1
ATOM 796 N N . LEU A 1 100 ? -1.039 -9.720 -23.347 1.00 61.94 100 LEU A N 1
ATOM 797 C CA . LEU A 1 100 ? -0.131 -8.933 -22.495 1.00 61.94 100 LEU A CA 1
ATOM 798 C C . LEU A 1 100 ? 0.178 -7.533 -23.063 1.00 61.94 100 LEU A C 1
ATOM 800 O O . LEU A 1 100 ? 0.733 -6.667 -22.371 1.00 61.94 100 LEU A O 1
ATOM 804 N N . ARG A 1 101 ? -0.217 -7.258 -24.314 1.00 67.25 101 ARG A N 1
ATOM 805 C CA . ARG A 1 101 ? -0.148 -5.920 -24.914 1.00 67.25 101 ARG A CA 1
ATOM 806 C C . ARG A 1 101 ? -1.364 -5.085 -24.489 1.00 67.25 101 ARG A C 1
ATOM 808 O O . ARG A 1 101 ? -2.253 -4.801 -25.278 1.00 67.25 101 ARG A O 1
ATOM 815 N N . HIS A 1 102 ? -1.395 -4.687 -23.217 1.00 60.78 102 HIS A N 1
ATOM 816 C CA . HIS A 1 102 ? -2.531 -3.959 -22.628 1.00 60.78 102 HIS A CA 1
ATOM 817 C C . HIS A 1 102 ? -2.699 -2.505 -23.110 1.00 60.78 102 HIS A C 1
ATOM 819 O O . HIS A 1 102 ? -3.781 -1.943 -22.969 1.00 60.78 102 HIS A O 1
ATOM 825 N N . SER A 1 103 ? -1.654 -1.891 -23.669 1.00 63.41 103 SER A N 1
ATOM 826 C CA . SER A 1 103 ? -1.700 -0.539 -24.237 1.00 63.41 103 SER A CA 1
ATOM 827 C C . SER A 1 103 ? -0.833 -0.458 -25.489 1.00 63.41 103 SER A C 1
ATOM 829 O O . SER A 1 103 ? 0.282 -0.992 -25.511 1.00 63.41 103 SER A O 1
ATOM 831 N N . ALA A 1 104 ? -1.364 0.188 -26.528 1.00 69.31 104 ALA A N 1
ATOM 832 C CA . ALA A 1 104 ? -0.682 0.452 -27.787 1.00 69.31 104 ALA A CA 1
ATOM 833 C C . ALA A 1 104 ? -0.601 1.967 -27.981 1.00 69.31 104 ALA A C 1
ATOM 835 O O . ALA A 1 104 ? -1.623 2.616 -28.182 1.00 69.31 104 ALA A O 1
ATOM 836 N N . TYR A 1 105 ? 0.615 2.500 -27.899 1.00 80.50 105 TYR A N 1
ATOM 837 C CA . TYR A 1 105 ? 0.913 3.901 -28.167 1.00 80.50 105 TYR A CA 1
ATOM 838 C C . TYR A 1 105 ? 1.741 4.018 -29.447 1.00 80.50 105 TYR A C 1
ATOM 840 O O . TYR A 1 105 ? 2.623 3.196 -29.713 1.00 80.50 105 TYR A O 1
ATOM 848 N N . GLY A 1 106 ? 1.430 5.026 -30.252 1.00 74.81 106 GLY A N 1
ATOM 849 C CA . GLY A 1 106 ? 2.255 5.498 -31.349 1.00 74.81 106 GLY A CA 1
ATOM 850 C C . GLY A 1 106 ? 3.411 6.361 -30.848 1.00 74.81 106 GLY A C 1
ATOM 851 O O . GLY A 1 106 ? 3.394 6.878 -29.738 1.00 74.81 106 GLY A O 1
ATOM 852 N N . ILE A 1 107 ? 4.419 6.541 -31.702 1.00 71.75 107 ILE A N 1
ATOM 853 C CA . ILE A 1 107 ? 5.615 7.343 -31.388 1.00 71.75 107 ILE A CA 1
ATOM 854 C C . ILE A 1 107 ? 5.232 8.787 -31.021 1.00 71.75 107 ILE A C 1
ATOM 856 O O . ILE A 1 107 ? 5.815 9.358 -30.103 1.00 71.75 107 ILE A O 1
ATOM 860 N N . ASP A 1 108 ? 4.217 9.338 -31.691 1.00 82.69 108 ASP A N 1
ATOM 861 C CA . ASP A 1 108 ? 3.773 10.724 -31.509 1.00 82.69 108 ASP A CA 1
ATOM 862 C C . ASP A 1 108 ? 2.936 10.929 -30.233 1.00 82.69 108 ASP A C 1
ATOM 864 O O . ASP A 1 108 ? 2.784 12.059 -29.772 1.00 82.69 108 ASP A O 1
ATOM 868 N N . ASP A 1 109 ? 2.427 9.858 -29.611 1.00 88.06 109 ASP A N 1
ATOM 869 C CA . ASP A 1 109 ? 1.622 9.968 -28.386 1.00 88.06 109 ASP A CA 1
ATOM 870 C C . ASP A 1 109 ? 2.459 10.472 -27.208 1.00 88.06 109 ASP A C 1
ATOM 872 O O . ASP A 1 109 ? 1.953 11.144 -26.309 1.00 88.06 109 ASP A O 1
ATOM 876 N N . LEU A 1 110 ? 3.760 10.165 -27.212 1.00 89.75 110 LEU A N 1
ATOM 877 C CA . LEU A 1 110 ? 4.684 10.648 -26.195 1.00 89.75 110 LEU A CA 1
ATOM 878 C C . LEU A 1 110 ? 4.895 12.168 -26.287 1.00 89.75 110 LEU A C 1
ATOM 880 O O . LEU A 1 110 ? 5.137 12.809 -25.265 1.00 89.75 110 LEU A O 1
ATOM 884 N N . GLU A 1 111 ? 4.761 12.763 -27.476 1.00 89.44 111 GLU A N 1
ATOM 885 C CA . GLU A 1 111 ? 4.892 14.213 -27.659 1.00 89.44 111 GLU A CA 1
ATOM 886 C C . GLU A 1 111 ? 3.792 14.981 -26.926 1.00 89.44 111 GLU A C 1
ATOM 888 O O . GLU A 1 111 ? 4.071 16.039 -26.365 1.00 89.44 111 GLU A O 1
ATOM 893 N N . GLN A 1 112 ? 2.597 14.395 -26.815 1.00 89.06 112 GLN A N 1
ATOM 894 C CA . GLN A 1 112 ? 1.439 14.985 -26.136 1.00 89.06 112 GLN A CA 1
ATOM 895 C C . GLN A 1 112 ? 1.462 14.827 -24.606 1.00 89.06 112 GLN A C 1
ATOM 897 O O . GLN A 1 112 ? 0.562 15.313 -23.925 1.00 89.06 112 GLN A O 1
ATOM 902 N N . ASP A 1 113 ? 2.452 14.130 -24.039 1.00 90.75 113 ASP A N 1
ATOM 903 C CA . ASP A 1 113 ? 2.573 13.977 -22.588 1.00 90.75 113 ASP A CA 1
ATOM 904 C C . ASP A 1 113 ? 3.412 15.112 -21.983 1.00 90.75 113 ASP A C 1
ATOM 906 O O . ASP A 1 113 ? 4.642 15.129 -22.109 1.00 90.75 113 ASP A O 1
ATOM 910 N N . ASP A 1 114 ? 2.745 16.043 -21.302 1.00 89.25 114 ASP A N 1
ATOM 911 C CA . ASP A 1 114 ? 3.377 17.163 -20.589 1.00 89.25 114 ASP A CA 1
ATOM 912 C C . ASP A 1 114 ? 4.258 16.705 -19.419 1.00 89.25 114 ASP A C 1
ATOM 914 O O . ASP A 1 114 ? 5.216 17.384 -19.047 1.00 89.25 114 ASP A O 1
ATOM 918 N N . ALA A 1 115 ? 3.966 15.542 -18.828 1.00 90.12 115 ALA A N 1
ATOM 919 C CA . ALA A 1 115 ? 4.760 15.000 -17.732 1.00 90.12 115 ALA A CA 1
ATOM 920 C C . ALA A 1 115 ? 6.051 14.327 -18.225 1.00 90.12 115 ALA A C 1
ATOM 922 O O . ALA A 1 115 ? 6.954 14.082 -17.420 1.00 90.12 115 ALA A O 1
ATOM 923 N N . ALA A 1 116 ? 6.142 13.985 -19.516 1.00 94.38 116 ALA A N 1
ATOM 924 C CA . ALA A 1 116 ? 7.318 13.354 -20.102 1.00 94.38 116 ALA A CA 1
ATOM 925 C C . ALA A 1 116 ? 8.395 14.413 -20.419 1.00 94.38 116 ALA A C 1
ATOM 927 O O . ALA A 1 116 ? 8.158 15.309 -21.232 1.00 94.38 116 ALA A O 1
ATOM 928 N N . PRO A 1 117 ? 9.608 14.325 -19.842 1.00 94.94 117 PRO A N 1
ATOM 929 C CA . PRO A 1 117 ? 10.661 15.293 -20.136 1.00 94.94 117 PRO A CA 1
ATOM 930 C C . PRO A 1 117 ? 11.132 15.203 -21.586 1.00 94.94 117 PRO A C 1
ATOM 932 O O . PRO A 1 117 ? 11.308 14.105 -22.113 1.00 94.94 117 PRO A O 1
ATOM 935 N N . ALA A 1 118 ? 11.461 16.340 -22.200 1.00 96.00 118 ALA A N 1
ATOM 936 C CA . ALA A 1 118 ? 11.994 16.374 -23.564 1.00 96.00 118 ALA A CA 1
ATOM 937 C C . ALA A 1 118 ? 13.193 15.417 -23.793 1.00 96.00 118 ALA A C 1
ATOM 939 O O . ALA A 1 118 ? 13.176 14.699 -24.792 1.00 96.00 118 ALA A O 1
ATOM 940 N N . PRO A 1 119 ? 14.175 15.282 -22.870 1.00 97.12 119 PRO A N 1
ATOM 941 C CA . PRO A 1 119 ? 15.250 14.293 -23.009 1.00 97.12 119 PRO A CA 1
ATOM 942 C C . PRO A 1 119 ? 14.773 12.841 -23.152 1.00 97.12 119 PRO A C 1
ATOM 944 O O . PRO A 1 119 ? 15.373 12.072 -23.901 1.00 97.12 119 PRO A O 1
ATOM 947 N N . MET A 1 120 ? 13.684 12.459 -22.474 1.00 97.06 120 MET A N 1
ATOM 948 C CA . MET A 1 120 ? 13.073 11.136 -22.636 1.00 97.06 120 MET A CA 1
ATOM 949 C C . MET A 1 120 ? 12.482 10.969 -24.033 1.00 97.06 120 MET A C 1
ATOM 951 O O . MET A 1 120 ? 12.704 9.926 -24.646 1.00 97.06 120 MET A O 1
ATOM 955 N N . LYS A 1 121 ? 11.743 11.970 -24.525 1.00 96.31 121 LYS A N 1
ATOM 956 C CA . LYS A 1 121 ? 11.106 11.922 -25.850 1.00 96.31 121 LYS A CA 1
ATOM 957 C C . LYS A 1 121 ? 12.157 11.740 -26.943 1.00 96.31 121 LYS A C 1
ATOM 959 O O . LYS A 1 121 ? 12.085 10.799 -27.734 1.00 96.31 121 LYS A O 1
ATOM 964 N N . THR A 1 122 ? 13.211 12.558 -26.896 1.00 96.88 122 THR A N 1
ATOM 965 C CA . THR A 1 122 ? 14.351 12.478 -27.817 1.00 96.88 122 THR A CA 1
ATOM 966 C C . THR A 1 122 ? 15.053 11.122 -27.742 1.00 96.88 122 THR A C 1
ATOM 968 O O . THR A 1 122 ? 15.322 10.514 -28.780 1.00 96.88 122 THR A O 1
ATOM 971 N N . LEU A 1 123 ? 15.320 10.612 -26.531 1.00 97.81 123 LEU A N 1
ATOM 972 C CA . LEU A 1 123 ? 15.969 9.313 -26.350 1.00 97.81 123 LEU A CA 1
ATOM 973 C C . LEU A 1 123 ? 15.116 8.170 -26.905 1.00 97.81 123 LEU A C 1
ATOM 975 O O . LEU A 1 123 ? 15.627 7.348 -27.663 1.00 97.81 123 LEU A O 1
ATOM 979 N N . PHE A 1 124 ? 13.824 8.127 -26.579 1.00 97.25 124 PHE A N 1
ATOM 980 C CA . PHE A 1 124 ? 12.926 7.086 -27.070 1.00 97.25 124 PHE A CA 1
ATOM 981 C C . PHE A 1 124 ? 12.844 7.086 -28.603 1.00 97.25 124 PHE A C 1
ATOM 983 O O . PHE A 1 124 ? 13.036 6.043 -29.231 1.00 97.25 124 PHE A O 1
ATOM 990 N N . SER A 1 125 ? 12.667 8.257 -29.218 1.00 95.44 125 SER A N 1
ATOM 991 C CA . SER A 1 125 ? 12.651 8.401 -30.678 1.00 95.44 125 SER A CA 1
ATOM 992 C C . SER A 1 125 ? 13.960 7.930 -31.326 1.00 95.44 125 SER A C 1
ATOM 994 O O . SER A 1 125 ? 13.936 7.193 -32.319 1.00 95.44 125 SER A O 1
ATOM 996 N N . ALA A 1 126 ? 15.113 8.265 -30.737 1.00 96.62 126 ALA A N 1
ATOM 997 C CA . ALA A 1 126 ? 16.413 7.797 -31.214 1.00 96.62 126 ALA A CA 1
ATOM 998 C C . ALA A 1 126 ? 16.585 6.273 -31.061 1.00 96.62 126 ALA A C 1
ATOM 1000 O O . ALA A 1 126 ? 17.114 5.620 -31.965 1.00 96.62 126 ALA A O 1
ATOM 1001 N N . MET A 1 127 ? 16.090 5.683 -29.966 1.00 96.50 127 MET A N 1
ATOM 1002 C CA . MET A 1 127 ? 16.093 4.231 -29.751 1.00 96.50 127 MET A CA 1
ATOM 1003 C C . MET A 1 127 ? 15.251 3.507 -30.798 1.00 96.50 127 MET A C 1
ATOM 1005 O O . MET A 1 127 ? 15.730 2.545 -31.396 1.00 96.50 127 MET A O 1
ATOM 1009 N N . VAL A 1 128 ? 14.036 3.989 -31.078 1.00 95.00 128 VAL A N 1
ATOM 1010 C CA . VAL A 1 128 ? 13.168 3.417 -32.118 1.00 95.00 128 VAL A CA 1
ATOM 1011 C C . VAL A 1 128 ? 13.848 3.492 -33.488 1.00 95.00 128 VAL A C 1
ATOM 1013 O O . VAL A 1 128 ? 13.889 2.499 -34.222 1.00 95.00 128 VAL A O 1
ATOM 1016 N N . ALA A 1 129 ? 14.441 4.637 -33.838 1.00 94.44 129 ALA A N 1
ATOM 1017 C CA . ALA A 1 129 ? 15.147 4.803 -35.106 1.00 94.44 129 ALA A CA 1
ATOM 1018 C C . ALA A 1 129 ? 16.356 3.856 -35.229 1.00 94.44 129 ALA A C 1
ATOM 1020 O O . ALA A 1 129 ? 16.534 3.214 -36.275 1.00 94.44 129 ALA A O 1
ATOM 1021 N N . ALA A 1 130 ? 17.170 3.746 -34.175 1.00 94.31 130 ALA A N 1
ATOM 1022 C CA . ALA A 1 130 ? 18.345 2.879 -34.130 1.00 94.31 130 ALA A CA 1
ATOM 1023 C C . ALA A 1 130 ? 17.976 1.387 -34.133 1.00 94.31 130 ALA A C 1
ATOM 1025 O O . ALA A 1 130 ? 18.643 0.600 -34.804 1.00 94.31 130 ALA A O 1
ATOM 1026 N N . ALA A 1 131 ? 16.893 1.003 -33.450 1.00 93.19 131 ALA A N 1
ATOM 1027 C CA . ALA A 1 131 ? 16.387 -0.366 -33.425 1.00 93.19 131 ALA A CA 1
ATOM 1028 C C . ALA A 1 131 ? 15.862 -0.810 -34.797 1.00 93.19 131 ALA A C 1
ATOM 1030 O O . ALA A 1 131 ? 16.087 -1.952 -35.192 1.00 93.19 131 ALA A O 1
ATOM 1031 N N . ARG A 1 132 ? 15.190 0.078 -35.545 1.00 89.69 132 ARG A N 1
ATOM 1032 C CA . ARG A 1 132 ? 14.633 -0.237 -36.875 1.00 89.69 132 ARG A CA 1
ATOM 1033 C C . ARG A 1 132 ? 15.690 -0.350 -37.969 1.00 89.69 132 ARG A C 1
ATOM 1035 O O . ARG A 1 132 ? 15.585 -1.211 -38.836 1.00 89.69 132 ARG A O 1
ATOM 1042 N N . THR A 1 133 ? 16.683 0.539 -37.984 1.00 88.44 133 THR A N 1
ATOM 1043 C CA . THR A 1 133 ? 17.755 0.502 -38.996 1.00 88.44 133 THR A CA 1
ATOM 1044 C C . THR A 1 133 ? 19.066 0.980 -38.376 1.00 88.44 133 THR A C 1
ATOM 1046 O O . THR A 1 133 ? 19.278 2.187 -38.260 1.00 88.44 133 THR A O 1
ATOM 1049 N N . PRO A 1 134 ? 19.965 0.068 -37.980 1.00 86.38 134 PRO A N 1
ATOM 1050 C CA . PRO A 1 134 ? 21.231 0.442 -37.360 1.00 86.38 134 PRO A CA 1
ATOM 1051 C C . PRO A 1 134 ? 22.197 1.049 -38.392 1.00 86.38 134 PRO A C 1
ATOM 1053 O O . PRO A 1 134 ? 22.899 0.338 -39.105 1.00 86.38 134 PRO A O 1
ATOM 1056 N N . THR A 1 135 ? 22.252 2.379 -38.486 1.00 92.50 135 THR A N 1
ATOM 1057 C CA . THR A 1 135 ? 23.221 3.109 -39.329 1.00 92.50 135 THR A CA 1
ATOM 1058 C C . THR A 1 135 ? 24.207 3.894 -38.461 1.00 92.50 135 THR A C 1
ATOM 1060 O O . THR A 1 135 ? 23.889 4.202 -37.311 1.00 92.50 135 THR A O 1
ATOM 1063 N N . PRO A 1 136 ? 25.413 4.243 -38.955 1.00 93.19 136 PRO A N 1
ATOM 1064 C CA . PRO A 1 136 ? 26.339 5.106 -38.215 1.00 93.19 136 PRO A CA 1
ATOM 1065 C C . PRO A 1 136 ? 25.699 6.429 -37.768 1.00 93.19 136 PRO A C 1
ATOM 1067 O O . PRO A 1 136 ? 25.851 6.815 -36.616 1.00 93.19 136 PRO A O 1
ATOM 1070 N N . VAL A 1 137 ? 24.900 7.057 -38.639 1.00 95.75 137 VAL A N 1
ATOM 1071 C CA . VAL A 1 137 ? 24.188 8.313 -38.344 1.00 95.75 137 VAL A CA 1
ATOM 1072 C C . VAL A 1 137 ? 23.190 8.138 -37.198 1.00 95.75 137 VAL A C 1
ATOM 1074 O O . VAL A 1 137 ? 23.181 8.928 -36.261 1.00 95.75 137 VAL A O 1
ATOM 1077 N N . ARG A 1 138 ? 22.376 7.074 -37.219 1.00 95.50 138 ARG A N 1
ATOM 1078 C CA . ARG A 1 138 ? 21.393 6.820 -36.151 1.00 95.50 138 ARG A CA 1
ATOM 1079 C C . ARG A 1 138 ? 22.039 6.381 -34.840 1.00 95.50 138 ARG A C 1
ATOM 1081 O O . ARG A 1 138 ? 21.498 6.670 -33.781 1.00 95.50 138 ARG A O 1
ATOM 1088 N N . ARG A 1 139 ? 23.195 5.712 -34.897 1.00 93.44 139 ARG A N 1
ATOM 1089 C CA . ARG A 1 139 ? 23.994 5.411 -33.701 1.00 93.44 139 ARG A CA 1
ATOM 1090 C C . ARG A 1 139 ? 24.534 6.688 -33.062 1.00 93.44 139 ARG A C 1
ATOM 1092 O O . ARG A 1 139 ? 24.392 6.832 -31.858 1.00 93.44 139 ARG A O 1
ATOM 1099 N N . ALA A 1 140 ? 25.063 7.618 -33.857 1.00 95.69 140 ALA A N 1
ATOM 1100 C CA . ALA A 1 140 ? 25.515 8.914 -33.354 1.00 95.69 140 ALA A CA 1
ATOM 1101 C C . ALA A 1 140 ? 24.364 9.717 -32.720 1.00 95.69 140 ALA A C 1
ATOM 1103 O O . ALA A 1 140 ? 24.506 10.193 -31.599 1.00 95.69 140 ALA A O 1
ATOM 1104 N N . ALA A 1 141 ? 23.200 9.773 -33.380 1.00 97.25 141 ALA A N 1
ATOM 1105 C CA . ALA A 1 141 ? 22.009 10.429 -32.833 1.00 97.25 141 ALA A CA 1
ATOM 1106 C C . ALA A 1 141 ? 21.520 9.785 -31.520 1.00 97.25 141 ALA A C 1
ATOM 1108 O O . ALA A 1 141 ? 21.081 10.482 -30.610 1.00 97.25 141 ALA A O 1
ATOM 1109 N N . LEU A 1 142 ? 21.616 8.455 -31.396 1.00 97.62 142 LEU A N 1
ATOM 1110 C CA . LEU A 1 142 ? 21.306 7.754 -30.149 1.00 97.62 142 LEU A CA 1
ATOM 1111 C C . LEU A 1 142 ? 22.288 8.111 -29.028 1.00 97.62 142 LEU A C 1
ATOM 1113 O O . LEU A 1 142 ? 21.843 8.342 -27.908 1.00 97.62 142 LEU A O 1
ATOM 1117 N N . THR A 1 143 ? 23.592 8.159 -29.310 1.00 97.62 143 THR A N 1
ATOM 1118 C CA . THR A 1 143 ? 24.604 8.561 -28.320 1.00 97.62 143 THR A CA 1
ATOM 1119 C C . THR A 1 143 ? 24.369 10.000 -27.856 1.00 97.62 143 THR A C 1
ATOM 1121 O O . THR A 1 143 ? 24.359 10.255 -26.656 1.00 97.62 143 THR A O 1
ATOM 1124 N N . GLU A 1 144 ? 24.068 10.925 -28.770 1.00 98.12 144 GLU A N 1
ATOM 1125 C CA . GLU A 1 144 ? 23.741 12.312 -28.417 1.00 98.12 144 GLU A CA 1
ATOM 1126 C C . GLU A 1 144 ? 22.484 12.404 -27.535 1.00 98.12 144 GLU A C 1
ATOM 1128 O O . GLU A 1 144 ? 22.493 13.059 -26.490 1.00 98.12 144 GLU A O 1
ATOM 1133 N N . ALA A 1 145 ? 21.409 11.702 -27.906 1.00 98.31 145 ALA A N 1
ATOM 1134 C CA . ALA A 1 145 ? 20.187 11.665 -27.108 1.00 98.31 145 ALA A CA 1
ATOM 1135 C C . ALA A 1 145 ? 20.420 11.048 -25.717 1.00 98.31 145 ALA A C 1
ATOM 1137 O O . ALA A 1 145 ? 19.847 11.507 -24.726 1.00 98.31 145 ALA A O 1
ATOM 1138 N N . LEU A 1 146 ? 21.292 10.039 -25.631 1.00 98.38 146 LEU A N 1
ATOM 1139 C CA . LEU A 1 146 ? 21.693 9.408 -24.378 1.00 98.38 146 LEU A CA 1
ATOM 1140 C C . LEU A 1 146 ? 22.483 10.373 -23.482 1.00 98.38 146 LEU A C 1
ATOM 1142 O O . LEU A 1 146 ? 22.186 10.451 -22.292 1.00 98.38 146 LEU A O 1
ATOM 1146 N N . ASP A 1 147 ? 23.406 11.163 -24.042 1.00 98.31 147 ASP A N 1
ATOM 1147 C CA . ASP A 1 147 ? 24.137 12.214 -23.311 1.00 98.31 147 ASP A CA 1
ATOM 1148 C C . ASP A 1 147 ? 23.185 13.254 -22.711 1.00 98.31 147 ASP A C 1
ATOM 1150 O O . ASP A 1 147 ? 23.357 13.694 -21.573 1.00 98.31 147 ASP A O 1
ATOM 1154 N N . ILE A 1 148 ? 22.166 13.662 -23.469 1.00 98.31 148 ILE A N 1
ATOM 1155 C CA . ILE A 1 148 ? 21.163 14.626 -23.004 1.00 98.31 148 ILE A CA 1
ATOM 1156 C C . ILE A 1 148 ? 20.320 14.022 -21.869 1.00 98.31 148 ILE A C 1
ATOM 1158 O O . ILE A 1 148 ? 20.133 14.670 -20.838 1.00 98.31 148 ILE A O 1
ATOM 1162 N N . ALA A 1 149 ? 19.847 12.785 -22.030 1.00 98.12 149 ALA A N 1
ATOM 1163 C CA . ALA A 1 149 ? 19.043 12.092 -21.025 1.00 98.12 149 ALA A CA 1
ATOM 1164 C C . ALA A 1 149 ? 19.814 11.811 -19.726 1.00 98.12 149 ALA A C 1
ATOM 1166 O O . ALA A 1 149 ? 19.271 11.986 -18.636 1.00 98.12 149 ALA A O 1
ATOM 1167 N N . GLU A 1 150 ? 21.084 11.424 -19.827 1.00 97.75 150 GLU A N 1
ATOM 1168 C CA . GLU A 1 150 ? 21.944 11.186 -18.669 1.00 97.75 150 GLU A CA 1
ATOM 1169 C C . GLU A 1 150 ? 22.230 12.475 -17.898 1.00 97.75 150 GLU A C 1
ATOM 1171 O O . GLU A 1 150 ? 22.065 12.507 -16.680 1.00 97.75 150 GLU A O 1
ATOM 1176 N N . ARG A 1 151 ? 22.571 13.570 -18.591 1.00 97.75 151 ARG A N 1
ATOM 1177 C CA . ARG A 1 151 ? 22.740 14.882 -17.945 1.00 97.75 151 ARG A CA 1
ATOM 1178 C C . ARG A 1 151 ? 21.471 15.328 -17.227 1.00 97.75 151 ARG A C 1
ATOM 1180 O O . ARG A 1 151 ? 21.552 15.831 -16.110 1.00 97.75 151 ARG A O 1
ATOM 1187 N N . PHE A 1 152 ? 20.310 15.115 -17.844 1.00 97.06 152 PHE A N 1
ATOM 1188 C CA . PHE A 1 152 ? 19.025 15.419 -17.224 1.00 97.06 152 PHE A CA 1
ATOM 1189 C C . PHE A 1 152 ? 18.800 14.608 -15.937 1.00 97.06 152 PHE A C 1
ATOM 1191 O O . PHE A 1 152 ? 18.452 15.189 -14.907 1.00 97.06 152 PHE A O 1
ATOM 1198 N N . LEU A 1 153 ? 19.062 13.296 -15.960 1.00 94.94 153 LEU A N 1
ATOM 1199 C CA . LEU A 1 153 ? 18.970 12.443 -14.770 1.00 94.94 153 LEU A CA 1
ATOM 1200 C C . LEU A 1 153 ? 19.907 12.903 -13.652 1.00 94.94 153 LEU A C 1
ATOM 1202 O O . LEU A 1 153 ? 19.455 13.076 -12.523 1.00 94.94 153 LEU A O 1
ATOM 1206 N N . LEU A 1 154 ? 21.180 13.150 -13.970 1.00 94.88 154 LEU A N 1
ATOM 1207 C CA . LEU A 1 154 ? 22.173 13.618 -12.998 1.00 94.88 154 LEU A CA 1
ATOM 1208 C C . LEU A 1 154 ? 21.774 14.973 -12.402 1.00 94.88 154 LEU A C 1
ATOM 1210 O O . LEU A 1 154 ? 21.843 15.167 -11.194 1.00 94.88 154 LEU A O 1
ATOM 1214 N N . SER A 1 155 ? 21.262 15.896 -13.223 1.00 95.75 155 SER A N 1
ATOM 1215 C CA . SER A 1 155 ? 20.765 17.190 -12.733 1.00 95.75 155 SER A CA 1
ATOM 1216 C C . SER A 1 155 ? 19.524 17.075 -11.838 1.00 95.75 155 SER A C 1
ATOM 1218 O O . SER A 1 155 ? 19.236 17.987 -11.066 1.00 95.75 155 SER A O 1
ATOM 1220 N N . SER A 1 156 ? 18.806 15.951 -11.915 1.00 93.56 156 SER A N 1
ATOM 1221 C CA . SER A 1 156 ? 17.594 15.689 -11.136 1.00 93.56 156 SER A CA 1
ATOM 1222 C C . SER A 1 156 ? 17.862 14.890 -9.853 1.00 93.56 156 SER A C 1
ATOM 1224 O O . SER A 1 156 ? 16.937 14.690 -9.070 1.00 93.56 156 SER A O 1
ATOM 1226 N N . GLU A 1 157 ? 19.098 14.441 -9.601 1.00 91.62 157 GLU A N 1
ATOM 1227 C CA . GLU A 1 157 ? 19.445 13.523 -8.504 1.00 91.62 157 GLU A CA 1
ATOM 1228 C C . GLU A 1 157 ? 19.020 14.044 -7.122 1.00 91.62 157 GLU A C 1
ATOM 1230 O O . GLU A 1 157 ? 18.398 13.319 -6.341 1.00 91.62 157 GLU A O 1
ATOM 1235 N N . ALA A 1 158 ? 19.285 15.321 -6.835 1.00 93.25 158 ALA A N 1
ATOM 1236 C CA . ALA A 1 158 ? 18.908 15.941 -5.566 1.00 93.25 158 ALA A CA 1
ATOM 1237 C C . ALA A 1 158 ? 17.383 15.962 -5.360 1.00 93.25 158 ALA A C 1
ATOM 1239 O O . ALA A 1 158 ? 16.897 15.651 -4.273 1.00 93.25 158 ALA A O 1
ATOM 1240 N N . LEU A 1 159 ? 16.619 16.274 -6.414 1.00 92.38 159 LEU A N 1
ATOM 1241 C CA . LEU A 1 159 ? 15.154 16.285 -6.364 1.00 92.38 159 LEU A CA 1
ATOM 1242 C C . LEU A 1 159 ? 14.575 14.873 -6.245 1.00 92.38 159 LEU A C 1
ATOM 1244 O O . LEU A 1 159 ? 13.603 14.678 -5.521 1.00 92.38 159 LEU A O 1
ATOM 1248 N N . LEU A 1 160 ? 15.171 13.885 -6.915 1.00 90.69 160 LEU A N 1
ATOM 1249 C CA . LEU A 1 160 ? 14.765 12.483 -6.802 1.00 90.69 160 LEU A CA 1
ATOM 1250 C C . LEU A 1 160 ? 15.026 11.932 -5.396 1.00 90.69 160 LEU A C 1
ATOM 1252 O O . LEU A 1 160 ? 14.174 11.231 -4.853 1.00 90.69 160 LEU A O 1
ATOM 1256 N N . THR A 1 161 ? 16.162 12.289 -4.796 1.00 92.44 161 THR A N 1
ATOM 1257 C CA . THR A 1 161 ? 16.514 11.904 -3.421 1.00 92.44 161 THR A CA 1
ATOM 1258 C C . THR A 1 161 ? 15.552 12.539 -2.422 1.00 92.44 161 THR A C 1
ATOM 1260 O O . THR A 1 161 ? 14.950 11.839 -1.613 1.00 92.44 161 THR A O 1
ATOM 1263 N N . TYR A 1 162 ? 15.303 13.845 -2.547 1.00 94.88 162 TYR A N 1
ATOM 1264 C CA . TYR A 1 162 ? 14.319 14.534 -1.716 1.00 94.88 162 TYR A CA 1
ATOM 1265 C C . TYR A 1 162 ? 12.906 13.950 -1.877 1.00 94.88 162 TYR A C 1
ATOM 1267 O O . TYR A 1 162 ? 12.206 13.719 -0.894 1.00 94.88 162 TYR A O 1
ATOM 1275 N N . GLY A 1 163 ? 12.492 13.651 -3.112 1.00 93.69 163 GLY A N 1
ATOM 1276 C CA . GLY A 1 163 ? 11.218 12.991 -3.388 1.00 93.69 163 GLY A CA 1
ATOM 1277 C C . GLY A 1 163 ? 11.120 11.602 -2.750 1.00 93.69 163 GLY A C 1
ATOM 1278 O O . GLY A 1 163 ? 10.066 11.240 -2.230 1.00 93.69 163 GLY A O 1
ATOM 1279 N N . TRP A 1 164 ? 12.213 10.836 -2.736 1.00 91.81 164 TRP A N 1
ATOM 1280 C CA . TRP A 1 164 ? 12.275 9.541 -2.058 1.00 91.81 164 TRP A CA 1
ATOM 1281 C C . TRP A 1 164 ? 12.110 9.667 -0.539 1.00 91.81 164 TRP A C 1
ATOM 1283 O O . TRP A 1 164 ? 11.330 8.912 0.052 1.00 91.81 164 TRP A O 1
ATOM 1293 N N . ASP A 1 165 ? 12.796 10.628 0.079 1.00 95.44 165 ASP A N 1
ATOM 1294 C CA . ASP A 1 165 ? 12.702 10.884 1.518 1.00 95.44 165 ASP A CA 1
ATOM 1295 C C . ASP A 1 165 ? 11.289 11.330 1.911 1.00 95.44 165 ASP A C 1
ATOM 1297 O O . ASP A 1 165 ? 10.702 10.774 2.842 1.00 95.44 165 ASP A O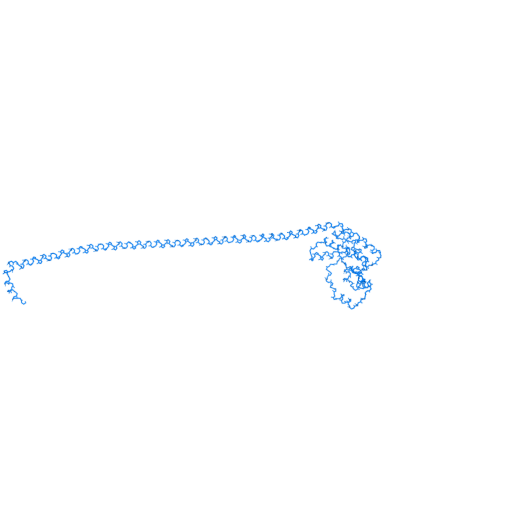 1
ATOM 1301 N N . LEU A 1 166 ? 10.682 12.235 1.134 1.00 95.69 166 LEU A N 1
ATOM 1302 C CA . LEU A 1 166 ? 9.286 12.637 1.320 1.00 95.69 166 LEU A CA 1
ATOM 1303 C C . LEU A 1 166 ? 8.324 11.454 1.220 1.00 95.69 166 LEU A C 1
ATOM 1305 O O . LEU A 1 166 ? 7.423 11.314 2.043 1.00 95.69 166 LEU A O 1
ATOM 1309 N N . GLU A 1 167 ? 8.495 10.578 0.231 1.00 93.50 167 GLU A N 1
ATOM 1310 C CA . GLU A 1 167 ? 7.661 9.384 0.121 1.00 93.50 167 GLU A CA 1
ATOM 1311 C C . GLU A 1 167 ? 7.829 8.439 1.314 1.00 93.50 167 GLU A C 1
ATOM 1313 O O . GLU A 1 167 ? 6.864 7.804 1.747 1.00 93.50 167 GLU A O 1
ATOM 1318 N N . LEU A 1 168 ? 9.051 8.307 1.832 1.00 94.62 168 LEU A N 1
ATOM 1319 C CA . LEU A 1 168 ? 9.317 7.503 3.015 1.00 94.62 168 LEU A CA 1
ATOM 1320 C C . LEU A 1 168 ? 8.622 8.099 4.243 1.00 94.62 168 LEU A C 1
ATOM 1322 O O . LEU A 1 168 ? 8.001 7.355 5.002 1.00 94.62 168 LEU A O 1
ATOM 1326 N N . ASP A 1 169 ? 8.670 9.415 4.407 1.00 97.00 169 ASP A N 1
ATOM 1327 C CA . ASP A 1 169 ? 8.009 10.104 5.511 1.00 97.00 169 ASP A CA 1
ATOM 1328 C C . ASP A 1 169 ? 6.482 10.056 5.392 1.00 97.00 169 ASP A C 1
ATOM 1330 O O . ASP A 1 169 ? 5.810 9.752 6.376 1.00 97.00 169 ASP A O 1
ATOM 1334 N N . ILE A 1 170 ? 5.920 10.203 4.187 1.00 95.88 170 ILE A N 1
ATOM 1335 C CA . ILE A 1 170 ? 4.486 9.989 3.931 1.00 95.88 170 ILE A CA 1
ATOM 1336 C C . ILE A 1 170 ? 4.072 8.561 4.307 1.00 95.88 170 ILE A C 1
ATOM 1338 O O . ILE A 1 170 ? 3.005 8.360 4.890 1.00 95.88 170 ILE A O 1
ATOM 1342 N N . ARG A 1 171 ? 4.898 7.551 4.003 1.00 94.56 171 ARG A N 1
ATOM 1343 C CA . ARG A 1 171 ? 4.628 6.163 4.414 1.00 94.56 171 ARG A CA 1
ATOM 1344 C C . ARG A 1 171 ? 4.659 6.006 5.935 1.00 94.56 171 ARG A C 1
ATOM 1346 O O . ARG A 1 171 ? 3.761 5.373 6.483 1.00 94.56 171 ARG A O 1
ATOM 1353 N N . LYS A 1 172 ? 5.645 6.595 6.622 1.00 96.19 172 LYS A N 1
ATOM 1354 C CA . LYS A 1 172 ? 5.721 6.572 8.096 1.00 96.19 172 LYS A CA 1
ATOM 1355 C C . LYS A 1 172 ? 4.500 7.240 8.729 1.00 96.19 172 LYS A C 1
ATOM 1357 O O . LYS A 1 172 ? 3.917 6.679 9.652 1.00 96.19 172 LYS A O 1
ATOM 1362 N N . LEU A 1 173 ? 4.099 8.403 8.214 1.00 96.88 173 LEU A N 1
ATOM 1363 C CA . LEU A 1 173 ? 2.945 9.153 8.707 1.00 96.88 173 LEU A CA 1
ATOM 1364 C C . LEU A 1 173 ? 1.637 8.386 8.512 1.00 96.88 173 LEU A C 1
ATOM 1366 O O . LEU A 1 173 ? 0.843 8.336 9.444 1.00 96.88 173 LEU A O 1
ATOM 1370 N N . HIS A 1 174 ? 1.431 7.733 7.364 1.00 96.38 174 HIS A N 1
ATOM 1371 C CA . HIS A 1 174 ? 0.256 6.876 7.166 1.00 96.38 174 HIS A CA 1
ATOM 1372 C C . HIS A 1 174 ? 0.192 5.739 8.187 1.00 96.38 174 HIS A C 1
ATOM 1374 O O . HIS A 1 174 ? -0.864 5.494 8.758 1.00 96.38 174 HIS A O 1
ATOM 1380 N N . VAL A 1 175 ? 1.318 5.071 8.462 1.00 97.06 175 VAL A N 1
ATOM 1381 C CA . VAL A 1 175 ? 1.359 3.998 9.468 1.00 97.06 175 VAL A CA 1
ATOM 1382 C C . VAL A 1 175 ? 1.049 4.535 10.867 1.00 97.06 175 VAL A C 1
ATOM 1384 O O . VAL A 1 175 ? 0.278 3.914 11.595 1.00 97.06 175 VAL A O 1
ATOM 1387 N N . ALA A 1 176 ? 1.616 5.683 11.245 1.00 97.25 176 ALA A N 1
ATOM 1388 C CA . ALA A 1 176 ? 1.333 6.311 12.534 1.00 97.25 176 ALA A CA 1
ATOM 1389 C C . ALA A 1 176 ? -0.146 6.712 12.657 1.00 97.25 176 ALA A C 1
ATOM 1391 O O . ALA A 1 176 ? -0.778 6.415 13.668 1.00 97.25 176 ALA A O 1
ATOM 1392 N N . LEU A 1 177 ? -0.716 7.308 11.606 1.00 97.56 177 LEU A N 1
ATOM 1393 C CA . LEU A 1 177 ? -2.123 7.696 11.562 1.00 97.56 177 LEU A CA 1
ATOM 1394 C C . LEU A 1 177 ? -3.055 6.483 11.683 1.00 97.56 177 LEU A C 1
ATOM 1396 O O . LEU A 1 177 ? -4.026 6.536 12.432 1.00 97.56 177 LEU A O 1
ATOM 1400 N N . ASP A 1 178 ? -2.742 5.376 11.008 1.00 97.25 178 ASP A N 1
ATOM 1401 C CA . ASP A 1 178 ? -3.499 4.125 11.118 1.00 97.25 178 ASP A CA 1
ATOM 1402 C C . ASP A 1 178 ? -3.472 3.549 12.542 1.00 97.25 178 ASP A C 1
ATOM 1404 O O . ASP A 1 178 ? -4.465 2.978 13.003 1.00 97.25 178 ASP A O 1
ATOM 1408 N N . ILE A 1 179 ? -2.340 3.667 13.245 1.00 97.19 179 ILE A N 1
ATOM 1409 C CA . ILE A 1 179 ? -2.204 3.225 14.640 1.00 97.19 179 ILE A CA 1
ATOM 1410 C C . ILE A 1 179 ? -3.062 4.100 15.556 1.00 97.19 179 ILE A C 1
ATOM 1412 O O . ILE A 1 179 ? -3.876 3.562 16.307 1.00 97.19 179 ILE A O 1
ATOM 1416 N N . GLU A 1 180 ? -2.925 5.422 15.461 1.00 96.81 180 GLU A N 1
ATOM 1417 C CA . GLU A 1 180 ? -3.711 6.385 16.243 1.00 96.81 180 GLU A CA 1
ATOM 1418 C C . GLU A 1 180 ? -5.214 6.215 15.989 1.00 96.81 180 GLU A C 1
ATOM 1420 O O . GLU A 1 180 ? -6.013 6.181 16.924 1.00 96.81 180 GLU A O 1
ATOM 1425 N N . HIS A 1 181 ? -5.619 6.011 14.732 1.00 97.12 181 HIS A N 1
ATOM 1426 C CA . HIS A 1 181 ? -7.017 5.772 14.387 1.00 97.12 181 HIS A CA 1
ATOM 1427 C C . HIS A 1 181 ? -7.560 4.501 15.056 1.00 97.12 181 HIS A C 1
ATOM 1429 O O . HIS A 1 181 ? -8.631 4.532 15.663 1.00 97.12 181 HIS A O 1
ATOM 1435 N N . LYS A 1 182 ? -6.806 3.394 15.022 1.00 96.75 182 LYS A N 1
ATOM 1436 C CA . LYS A 1 182 ? -7.189 2.147 15.708 1.00 96.75 182 LYS A CA 1
ATOM 1437 C C . LYS A 1 182 ? -7.282 2.324 17.222 1.00 96.75 182 LYS A C 1
ATOM 1439 O O . LYS A 1 182 ? -8.187 1.763 17.836 1.00 96.75 182 LYS A O 1
ATOM 1444 N N . GLN A 1 183 ? -6.371 3.092 17.821 1.00 97.06 183 GLN A N 1
ATOM 1445 C CA . GLN A 1 183 ? -6.409 3.398 19.252 1.00 97.06 183 GLN A CA 1
ATOM 1446 C C . GLN A 1 183 ? -7.625 4.251 19.616 1.00 97.06 183 GLN A C 1
ATOM 1448 O O . GLN A 1 183 ? -8.298 3.942 20.595 1.00 97.06 183 GLN A O 1
ATOM 1453 N N . SER A 1 184 ? -7.946 5.262 18.808 1.00 97.44 184 SER A N 1
ATOM 1454 C CA . SER A 1 184 ? -9.122 6.115 19.002 1.00 97.44 184 SER A CA 1
ATOM 1455 C C . SER A 1 184 ? -10.422 5.306 18.955 1.00 97.44 184 SER A C 1
ATOM 1457 O O . SER A 1 184 ? -11.221 5.369 19.887 1.00 97.44 184 SER A O 1
ATOM 1459 N N . VAL A 1 185 ? -10.582 4.442 17.945 1.00 98.00 185 VAL A N 1
ATOM 1460 C CA . VAL A 1 185 ? -11.747 3.544 17.833 1.00 98.00 185 VAL A CA 1
ATOM 1461 C C . VAL A 1 185 ? -11.831 2.580 19.024 1.00 98.00 185 VAL A C 1
ATOM 1463 O O . VAL A 1 185 ? -12.907 2.364 19.580 1.00 98.00 185 VAL A O 1
ATOM 1466 N N . ALA A 1 186 ? -10.703 2.007 19.457 1.00 97.56 186 ALA A N 1
ATOM 1467 C CA . ALA A 1 186 ? -10.673 1.122 20.622 1.00 97.56 186 ALA A CA 1
ATOM 1468 C C . ALA A 1 186 ? -11.031 1.858 21.925 1.00 97.56 186 ALA A C 1
ATOM 1470 O O . ALA A 1 186 ? -11.744 1.310 22.769 1.00 97.56 186 ALA A O 1
ATOM 1471 N N . PHE A 1 187 ? -10.558 3.095 22.082 1.00 97.62 187 PHE A N 1
ATOM 1472 C CA . PHE A 1 187 ? -10.873 3.944 23.224 1.00 97.62 187 PHE A CA 1
ATOM 1473 C C . PHE A 1 187 ? -12.361 4.302 23.258 1.00 97.62 187 PHE A C 1
ATOM 1475 O O . PHE A 1 187 ? -13.002 4.131 24.293 1.00 97.62 187 PHE A O 1
ATOM 1482 N N . GLU A 1 188 ? -12.937 4.714 22.128 1.00 97.69 188 GLU A N 1
ATOM 1483 C CA . GLU A 1 188 ? -14.366 5.015 22.012 1.00 97.69 188 GLU A CA 1
ATOM 1484 C C . GLU A 1 188 ? -15.229 3.800 22.385 1.00 97.69 188 GLU A C 1
ATOM 1486 O O . GLU A 1 188 ? -16.160 3.909 23.190 1.00 97.69 188 GLU A O 1
ATOM 1491 N N . GLN A 1 189 ? -14.859 2.609 21.905 1.00 97.44 189 GLN A N 1
ATOM 1492 C CA . GLN A 1 189 ? -15.545 1.372 22.274 1.00 97.44 189 GLN A CA 1
ATOM 1493 C C . GLN A 1 189 ? -15.418 1.057 23.774 1.00 97.44 189 GLN A C 1
ATOM 1495 O O . GLN A 1 189 ? -16.376 0.584 24.388 1.00 97.44 189 GLN A O 1
ATOM 1500 N N . ALA A 1 190 ? -14.257 1.315 24.384 1.00 97.75 190 ALA A N 1
ATOM 1501 C CA . ALA A 1 190 ? -14.053 1.115 25.816 1.00 97.75 190 ALA A CA 1
ATOM 1502 C C . ALA A 1 190 ? -14.913 2.071 26.657 1.00 97.75 190 ALA A C 1
ATOM 1504 O O . ALA A 1 190 ? -15.511 1.637 27.642 1.00 97.75 190 ALA A O 1
ATOM 1505 N N . VAL A 1 191 ? -15.031 3.337 26.242 1.00 98.25 191 VAL A N 1
ATOM 1506 C CA . VAL A 1 191 ? -15.907 4.329 26.884 1.00 98.25 191 VAL A CA 1
ATOM 1507 C C . VAL A 1 191 ? -17.369 3.893 26.800 1.00 98.25 191 VAL A C 1
ATOM 1509 O O . VAL A 1 191 ? -18.062 3.887 27.817 1.00 98.25 191 VAL A O 1
ATOM 1512 N N . LEU A 1 192 ? -17.830 3.450 25.627 1.00 97.88 192 LEU A N 1
ATOM 1513 C CA . LEU A 1 192 ? -19.197 2.954 25.456 1.00 97.88 192 LEU A CA 1
ATOM 1514 C C . LEU A 1 192 ? -19.474 1.724 26.335 1.00 97.88 192 LEU A C 1
ATOM 1516 O O . LEU A 1 192 ? -20.514 1.635 26.989 1.00 97.88 192 LEU A O 1
ATOM 1520 N N . ASN A 1 193 ? -18.530 0.782 26.391 1.00 97.81 193 ASN A N 1
ATOM 1521 C CA . ASN A 1 193 ? -18.645 -0.402 27.240 1.00 97.81 193 ASN A CA 1
ATOM 1522 C C . ASN A 1 193 ? -18.698 -0.032 28.732 1.00 97.81 193 ASN A C 1
ATOM 1524 O O . ASN A 1 193 ? -19.484 -0.622 29.475 1.00 97.81 193 ASN A O 1
ATOM 1528 N N . ALA A 1 194 ? -17.897 0.945 29.167 1.00 97.50 194 ALA A N 1
ATOM 1529 C CA . ALA A 1 194 ? -17.910 1.437 30.541 1.00 97.50 194 ALA A CA 1
ATOM 1530 C C . ALA A 1 194 ? -19.252 2.097 30.895 1.00 97.50 194 ALA A C 1
ATOM 1532 O O . ALA A 1 194 ? -19.833 1.751 31.922 1.00 97.50 194 ALA A O 1
ATOM 1533 N N . ALA A 1 195 ? -19.791 2.948 30.016 1.00 97.88 195 ALA A N 1
ATOM 1534 C CA . ALA A 1 195 ? -21.096 3.585 30.206 1.00 97.88 195 ALA A CA 1
ATOM 1535 C C . ALA A 1 195 ? -22.238 2.554 30.300 1.00 97.88 195 ALA A C 1
ATOM 1537 O O . ALA A 1 195 ? -23.091 2.633 31.184 1.00 97.88 195 ALA A O 1
ATOM 1538 N N . ASN A 1 196 ? -22.223 1.527 29.443 1.00 97.81 196 ASN A N 1
ATOM 1539 C CA . ASN A 1 196 ? -23.192 0.430 29.515 1.00 97.81 196 ASN A CA 1
ATOM 1540 C C . ASN A 1 196 ? -23.076 -0.355 30.830 1.00 97.81 196 ASN A C 1
ATOM 1542 O O . ASN A 1 196 ? -24.089 -0.738 31.420 1.00 97.81 196 ASN A O 1
ATOM 1546 N N . ARG A 1 197 ? -21.847 -0.588 31.312 1.00 97.62 197 ARG A N 1
ATOM 1547 C CA . ARG A 1 197 ? -21.622 -1.283 32.584 1.00 97.62 197 ARG A CA 1
ATOM 1548 C C . ARG A 1 197 ? -22.093 -0.453 33.775 1.00 97.62 197 ARG A C 1
ATOM 1550 O O . ARG A 1 197 ? -22.678 -1.020 34.694 1.00 97.62 197 ARG A O 1
ATOM 1557 N N . GLU A 1 198 ? -21.871 0.856 33.752 1.00 97.75 198 GLU A N 1
ATOM 1558 C CA . GLU A 1 198 ? -22.370 1.791 34.763 1.00 97.75 198 GLU A CA 1
ATOM 1559 C C . GLU A 1 198 ? -23.903 1.776 34.821 1.00 97.75 198 GLU A C 1
ATOM 1561 O O . GLU A 1 198 ? -24.469 1.571 35.894 1.00 97.75 198 GLU A O 1
ATOM 1566 N N . ALA A 1 199 ? -24.580 1.864 33.671 1.00 97.44 199 ALA A N 1
ATOM 1567 C CA . ALA A 1 199 ? -26.039 1.770 33.600 1.00 97.44 199 ALA A CA 1
ATOM 1568 C C . ALA A 1 199 ? -26.570 0.435 34.157 1.00 97.44 199 ALA A C 1
ATOM 1570 O O . ALA A 1 199 ? -27.551 0.412 34.903 1.00 97.44 199 ALA A O 1
ATOM 1571 N N . GLN A 1 200 ? -25.898 -0.679 33.846 1.00 97.69 200 GLN A N 1
ATOM 1572 C CA . GLN A 1 200 ? -26.261 -1.990 34.383 1.00 97.69 200 GLN A CA 1
ATOM 1573 C C . GLN A 1 200 ? -26.092 -2.054 35.908 1.00 97.69 200 GLN A C 1
ATOM 1575 O O . GLN A 1 200 ? -26.986 -2.534 36.602 1.00 97.69 200 GLN A O 1
ATOM 1580 N N . LEU A 1 201 ? -24.967 -1.562 36.436 1.00 97.38 201 LEU A N 1
ATOM 1581 C CA . LEU A 1 201 ? -24.710 -1.529 37.878 1.00 97.38 201 LEU A CA 1
ATOM 1582 C C . LEU A 1 201 ? -25.720 -0.642 38.615 1.00 97.38 201 LEU A C 1
ATOM 1584 O O . LEU A 1 201 ? -26.174 -1.015 39.695 1.00 97.38 201 LEU A O 1
ATOM 1588 N N . HIS A 1 202 ? -26.115 0.490 38.028 1.00 97.94 202 HIS A N 1
ATOM 1589 C CA . HIS A 1 202 ? -27.175 1.335 38.576 1.00 97.94 202 HIS A CA 1
ATOM 1590 C C . HIS A 1 202 ? -28.511 0.591 38.670 1.00 97.94 202 HIS A C 1
ATOM 1592 O O . HIS A 1 202 ? -29.134 0.603 39.731 1.00 97.94 202 HIS A O 1
ATOM 1598 N N . ALA A 1 203 ? -28.916 -0.119 37.615 1.00 97.69 203 ALA A N 1
ATOM 1599 C CA . ALA A 1 203 ? -30.140 -0.918 37.633 1.00 97.69 203 ALA A CA 1
ATOM 1600 C C . ALA A 1 203 ? -30.081 -2.067 38.664 1.00 97.69 203 ALA A C 1
ATOM 1602 O O . ALA A 1 203 ? -31.053 -2.320 39.379 1.00 97.69 203 ALA A O 1
ATOM 1603 N N . GLU A 1 204 ? -28.934 -2.748 38.782 1.00 97.81 204 GLU A N 1
ATOM 1604 C CA . GLU A 1 204 ? -28.707 -3.790 39.794 1.00 97.81 204 GLU A CA 1
ATOM 1605 C C . GLU A 1 204 ? -28.803 -3.222 41.223 1.00 97.81 204 GLU A C 1
ATOM 1607 O O . GLU A 1 204 ? -29.429 -3.836 42.093 1.00 97.81 204 GLU A O 1
ATOM 1612 N N . LEU A 1 205 ? -28.241 -2.032 41.463 1.00 97.81 205 LEU A N 1
ATOM 1613 C CA . LEU A 1 205 ? -28.300 -1.342 42.752 1.00 97.81 205 LEU A CA 1
ATOM 1614 C C . LEU A 1 205 ? -29.730 -0.919 43.113 1.00 97.81 205 LEU A C 1
ATOM 1616 O O . LEU A 1 205 ? -30.166 -1.139 44.244 1.00 97.81 205 LEU A O 1
ATOM 1620 N N . GLU A 1 206 ? -30.481 -0.352 42.166 1.00 97.56 206 GLU A N 1
ATOM 1621 C CA . GLU A 1 206 ? -31.893 -0.007 42.366 1.00 97.56 206 GLU A CA 1
ATOM 1622 C C . GLU A 1 206 ? -32.725 -1.242 42.717 1.00 97.56 206 GLU A C 1
ATOM 1624 O O . GLU A 1 206 ? -33.502 -1.227 43.676 1.00 97.56 206 GLU A O 1
ATOM 1629 N N . GLN A 1 207 ? -32.512 -2.349 42.001 1.00 97.19 207 GLN A N 1
ATOM 1630 C CA . GLN A 1 207 ? -33.200 -3.603 42.282 1.00 97.19 207 GLN A CA 1
ATOM 1631 C C . GLN A 1 207 ? -32.837 -4.156 43.670 1.00 97.19 207 GLN A C 1
ATOM 1633 O O . GLN A 1 207 ? -33.717 -4.636 44.390 1.00 97.19 207 GLN A O 1
ATOM 1638 N N . ALA A 1 208 ? -31.564 -4.095 44.066 1.00 96.38 208 ALA A N 1
ATOM 1639 C CA . ALA A 1 208 ? -31.114 -4.528 45.386 1.00 96.38 208 ALA A CA 1
ATOM 1640 C C . ALA A 1 208 ? -31.726 -3.675 46.508 1.00 96.38 208 ALA A C 1
ATOM 1642 O O . ALA A 1 208 ? -32.218 -4.226 47.497 1.00 96.38 208 ALA A O 1
ATOM 1643 N N . ASN A 1 209 ? -31.776 -2.353 46.329 1.00 97.12 209 ASN A N 1
ATOM 1644 C CA . ASN A 1 209 ? -32.412 -1.434 47.271 1.00 97.12 209 ASN A CA 1
ATOM 1645 C C . ASN A 1 209 ? -33.915 -1.710 47.402 1.00 97.12 209 ASN A C 1
ATOM 1647 O O . ASN A 1 209 ? -34.422 -1.789 48.521 1.00 97.12 209 ASN A O 1
ATOM 1651 N N . ALA A 1 210 ? -34.617 -1.942 46.289 1.00 96.81 210 ALA A N 1
ATOM 1652 C CA . ALA A 1 210 ? -36.034 -2.301 46.304 1.00 96.81 210 ALA A CA 1
ATOM 1653 C C . ALA A 1 210 ? -36.290 -3.633 47.034 1.00 96.81 210 ALA A C 1
ATOM 1655 O O . ALA A 1 210 ? -37.213 -3.730 47.843 1.00 96.81 210 ALA A O 1
ATOM 1656 N N . ARG A 1 211 ? -35.446 -4.652 46.808 1.00 96.44 211 ARG A N 1
ATOM 1657 C CA . ARG A 1 211 ? -35.520 -5.935 47.534 1.00 96.44 211 ARG A CA 1
ATOM 1658 C C . ARG A 1 211 ? -35.279 -5.751 49.031 1.00 96.44 211 ARG A C 1
ATOM 1660 O O . ARG A 1 211 ? -36.029 -6.302 49.830 1.00 96.44 211 ARG A O 1
ATOM 1667 N N . SER A 1 212 ? -34.265 -4.971 49.405 1.00 96.56 212 SER A N 1
ATOM 1668 C CA . SER A 1 212 ? -33.953 -4.668 50.805 1.00 96.56 212 SER A CA 1
ATOM 1669 C C . SER A 1 212 ? -35.120 -3.957 51.499 1.00 96.56 212 SER A C 1
ATOM 1671 O O . SER A 1 212 ? -35.537 -4.365 52.582 1.00 96.56 212 SER A O 1
ATOM 1673 N N . ALA A 1 213 ? -35.723 -2.962 50.838 1.00 96.50 213 ALA A N 1
ATOM 1674 C CA . ALA A 1 213 ? -36.898 -2.257 51.343 1.00 96.50 213 ALA A CA 1
ATOM 1675 C C . ALA A 1 213 ? -38.108 -3.190 51.525 1.00 96.50 213 ALA A C 1
ATOM 1677 O O . ALA A 1 213 ? -38.752 -3.153 52.572 1.00 96.50 213 ALA A O 1
ATOM 1678 N N . ALA A 1 214 ? -38.382 -4.072 50.556 1.00 96.19 214 ALA A N 1
ATOM 1679 C CA . ALA A 1 214 ? -39.468 -5.047 50.654 1.00 96.19 214 ALA A CA 1
ATOM 1680 C C . ALA A 1 214 ? -39.261 -6.031 51.819 1.00 96.19 214 ALA A C 1
ATOM 1682 O O . ALA A 1 214 ? -40.193 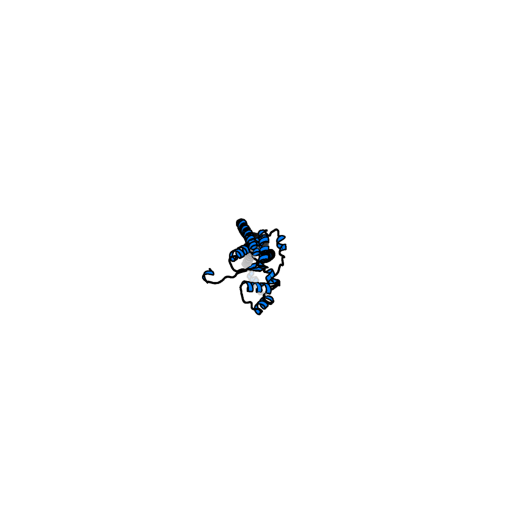-6.296 52.577 1.00 96.19 214 ALA A O 1
ATOM 1683 N N . VAL A 1 215 ? -38.032 -6.532 51.999 1.00 96.62 215 VAL A N 1
ATOM 1684 C CA . VAL A 1 215 ? -37.672 -7.407 53.126 1.00 96.62 215 VAL A CA 1
ATOM 1685 C C . VAL A 1 215 ? -37.851 -6.676 54.460 1.00 96.62 215 VAL A C 1
ATOM 1687 O O . VAL A 1 215 ? -38.473 -7.215 55.380 1.00 96.62 215 VAL A O 1
ATOM 1690 N N . ALA A 1 216 ? -37.377 -5.431 54.563 1.00 96.06 216 ALA A N 1
ATOM 1691 C CA . ALA A 1 216 ? -37.553 -4.607 55.755 1.00 96.06 216 ALA A CA 1
ATOM 1692 C C . ALA A 1 216 ? -39.038 -4.377 56.081 1.00 96.06 216 ALA A C 1
ATOM 1694 O O . ALA A 1 216 ? -39.437 -4.502 57.239 1.00 96.06 216 ALA A O 1
ATOM 1695 N N . GLU A 1 217 ? -39.873 -4.117 55.072 1.00 96.31 217 GLU A N 1
ATOM 1696 C CA . GLU A 1 217 ? -41.316 -3.960 55.253 1.00 96.31 217 GLU A CA 1
ATOM 1697 C C . GLU A 1 217 ? -41.978 -5.262 55.731 1.00 96.31 217 GLU A C 1
ATOM 1699 O O . GLU A 1 217 ? -42.782 -5.239 56.667 1.00 96.31 217 GLU A O 1
ATOM 1704 N N . THR A 1 218 ? -41.617 -6.414 55.151 1.00 96.62 218 THR A N 1
ATOM 1705 C CA . THR A 1 218 ? -42.130 -7.711 55.620 1.00 96.62 218 THR A CA 1
ATOM 1706 C C . THR A 1 218 ? -41.735 -7.999 57.064 1.00 96.62 218 THR A C 1
ATOM 1708 O O . THR A 1 218 ? -42.600 -8.352 57.866 1.00 96.62 218 THR A O 1
ATOM 1711 N N . HIS A 1 219 ? -40.473 -7.769 57.440 1.00 94.81 219 HIS A N 1
ATOM 1712 C CA . HIS A 1 219 ? -40.027 -7.958 58.818 1.00 94.81 219 HIS A CA 1
ATOM 1713 C C . HIS A 1 219 ? -40.712 -6.992 59.788 1.00 94.81 219 HIS A C 1
ATOM 1715 O O . HIS A 1 219 ? -41.113 -7.413 60.872 1.00 94.81 219 HIS A O 1
ATOM 1721 N N . ALA A 1 220 ? -40.925 -5.730 59.405 1.00 96.12 220 ALA A N 1
ATOM 1722 C CA . ALA A 1 220 ? -41.665 -4.775 60.227 1.00 96.12 220 ALA A CA 1
ATOM 1723 C C . ALA A 1 220 ? -43.110 -5.242 60.486 1.00 96.12 220 ALA A C 1
ATOM 1725 O O . ALA A 1 220 ? -43.587 -5.175 61.621 1.00 96.12 220 ALA A O 1
ATOM 1726 N N . ARG A 1 221 ? -43.792 -5.781 59.464 1.00 95.81 221 ARG A N 1
ATOM 1727 C CA . ARG A 1 221 ? -45.142 -6.357 59.609 1.00 95.81 221 ARG A CA 1
ATOM 1728 C C . ARG A 1 221 ? -45.151 -7.589 60.515 1.00 95.81 221 ARG A C 1
ATOM 1730 O O . ARG A 1 221 ? -46.044 -7.716 61.349 1.00 95.81 221 ARG A O 1
ATOM 1737 N N . GLU A 1 222 ? -44.172 -8.482 60.381 1.00 96.12 222 GLU A N 1
ATOM 1738 C CA . GLU A 1 222 ? -44.046 -9.663 61.245 1.00 96.12 222 GLU A CA 1
ATOM 1739 C C . GLU A 1 222 ? -43.801 -9.293 62.709 1.00 96.12 222 GLU A C 1
ATOM 1741 O O . GLU A 1 222 ? -44.414 -9.889 63.596 1.00 96.12 222 GLU A O 1
ATOM 1746 N N . ILE A 1 223 ? -42.925 -8.317 62.968 1.00 95.88 223 ILE A N 1
ATOM 1747 C CA . ILE A 1 223 ? -42.656 -7.810 64.320 1.00 95.88 223 ILE A CA 1
ATOM 1748 C C . ILE A 1 223 ? -43.940 -7.226 64.911 1.00 95.88 223 ILE A C 1
ATOM 1750 O O . ILE A 1 223 ? -44.369 -7.672 65.972 1.00 95.88 223 ILE A O 1
ATOM 1754 N N . ALA A 1 224 ? -44.628 -6.340 64.183 1.00 96.56 224 ALA A N 1
ATOM 1755 C CA . ALA A 1 224 ? -45.888 -5.756 64.641 1.00 96.56 224 ALA A CA 1
ATOM 1756 C C . ALA A 1 224 ? -46.965 -6.822 64.930 1.00 96.56 224 ALA A C 1
ATOM 1758 O O . ALA A 1 224 ? -47.689 -6.735 65.925 1.00 96.56 224 ALA A O 1
ATOM 1759 N N . ALA A 1 225 ? -47.062 -7.862 64.095 1.00 95.81 225 ALA A N 1
ATOM 1760 C CA . ALA A 1 225 ? -47.992 -8.970 64.307 1.00 95.81 225 ALA A CA 1
ATOM 1761 C C . ALA A 1 225 ? -47.634 -9.811 65.546 1.00 95.81 225 ALA A C 1
ATOM 1763 O O . ALA A 1 225 ? -48.532 -10.187 66.308 1.00 95.81 225 ALA A O 1
ATOM 1764 N N . ARG A 1 226 ? -46.340 -10.092 65.765 1.00 94.81 226 ARG A N 1
ATOM 1765 C CA . ARG A 1 226 ? -45.842 -10.791 66.961 1.00 94.81 226 ARG A CA 1
ATOM 1766 C C . ARG A 1 226 ? -46.102 -9.980 68.227 1.00 94.81 226 ARG A C 1
ATOM 1768 O O . ARG A 1 226 ? -46.611 -10.547 69.191 1.00 94.81 226 ARG A O 1
ATOM 1775 N N . ASP A 1 227 ? -45.853 -8.676 68.204 1.00 96.44 227 ASP A N 1
ATOM 1776 C CA . ASP A 1 227 ? -46.115 -7.785 69.336 1.00 96.44 227 ASP A CA 1
ATOM 1777 C C . ASP A 1 227 ? -47.608 -7.747 69.680 1.00 96.44 227 ASP A C 1
ATOM 1779 O O . ASP A 1 227 ? -47.989 -7.925 70.838 1.00 96.44 227 ASP A O 1
ATOM 1783 N N . ALA A 1 228 ? -48.480 -7.629 68.673 1.00 95.94 228 ALA A N 1
ATOM 1784 C CA . ALA A 1 228 ? -49.928 -7.680 68.873 1.00 95.94 228 ALA A CA 1
ATOM 1785 C C . ALA A 1 228 ? -50.412 -9.046 69.399 1.00 95.94 228 ALA A C 1
ATOM 1787 O O . ALA A 1 228 ? -51.378 -9.126 70.162 1.00 95.94 228 ALA A O 1
ATOM 1788 N N . ALA A 1 229 ? -49.784 -10.153 68.991 1.00 96.00 229 ALA A N 1
ATOM 1789 C CA . ALA A 1 229 ? -50.077 -11.480 69.537 1.00 96.00 229 ALA A CA 1
ATOM 1790 C C . ALA A 1 229 ? -49.602 -11.617 70.993 1.00 96.00 229 ALA A C 1
ATOM 1792 O O . ALA A 1 229 ? -50.343 -12.127 71.835 1.00 96.00 229 ALA A O 1
ATOM 1793 N N . MET A 1 230 ? -48.410 -11.106 71.307 1.00 95.88 230 MET A N 1
ATOM 1794 C CA . MET A 1 230 ? -47.854 -11.100 72.658 1.00 95.88 230 MET A CA 1
ATOM 1795 C C . MET A 1 230 ? -48.722 -10.276 73.615 1.00 95.88 230 MET A C 1
ATOM 1797 O O . MET A 1 230 ? -49.057 -10.757 74.696 1.00 95.88 230 MET A O 1
ATOM 1801 N N . GLN A 1 231 ? -49.167 -9.088 73.199 1.00 95.69 231 GLN A N 1
ATOM 1802 C CA . GLN A 1 231 ? -50.092 -8.261 73.979 1.00 95.69 231 GLN A CA 1
ATOM 1803 C C . GLN A 1 231 ? -51.421 -8.975 74.247 1.00 95.69 231 GLN A C 1
ATOM 1805 O O . GLN A 1 231 ? -51.912 -8.947 75.375 1.00 95.69 231 GLN A O 1
ATOM 1810 N N . ARG A 1 232 ? -51.984 -9.666 73.244 1.00 95.94 232 ARG A N 1
ATOM 1811 C CA . ARG A 1 232 ? -53.196 -10.483 73.424 1.00 95.94 232 ARG A CA 1
ATOM 1812 C C . ARG A 1 232 ? -52.978 -11.593 74.449 1.00 95.94 232 ARG A C 1
ATOM 1814 O O . ARG A 1 232 ? -53.773 -11.714 75.373 1.00 95.94 232 ARG A O 1
ATOM 1821 N N . SER A 1 233 ? -51.881 -12.344 74.338 1.00 93.88 233 SER A N 1
ATOM 1822 C CA . SER A 1 233 ? -51.546 -13.395 75.306 1.00 93.88 233 SER A CA 1
ATOM 1823 C C . SER A 1 233 ? -51.362 -12.840 76.721 1.00 93.88 233 SER A C 1
ATOM 1825 O O . SER A 1 233 ? -51.841 -13.445 77.675 1.00 93.88 233 SER A O 1
ATOM 1827 N N . GLN A 1 234 ? -50.697 -11.691 76.875 1.00 95.88 234 GLN A N 1
ATOM 1828 C CA . GLN A 1 234 ? -50.526 -11.033 78.174 1.00 95.88 234 GLN A CA 1
ATOM 1829 C C . GLN A 1 234 ? -51.864 -10.575 78.767 1.00 95.88 234 GLN A C 1
ATOM 1831 O O . GLN A 1 234 ? -52.080 -10.731 79.966 1.00 95.88 234 GLN A O 1
ATOM 1836 N N . ALA A 1 235 ? -52.775 -10.043 77.947 1.00 95.06 235 ALA A N 1
ATOM 1837 C CA . ALA A 1 235 ? -54.117 -9.674 78.391 1.00 95.06 235 ALA A CA 1
ATOM 1838 C C . ALA A 1 235 ? -54.909 -10.902 78.869 1.00 95.06 235 ALA A C 1
ATOM 1840 O O . ALA A 1 235 ? -55.496 -10.864 79.947 1.00 95.06 235 ALA A O 1
ATOM 1841 N N . THR A 1 236 ? -54.853 -12.009 78.123 1.00 95.75 236 THR A N 1
ATOM 1842 C CA . THR A 1 236 ? -55.478 -13.279 78.518 1.00 95.75 236 THR A CA 1
ATOM 1843 C C . THR A 1 236 ? -54.892 -13.828 79.821 1.00 95.75 236 THR A C 1
ATOM 1845 O O . THR A 1 236 ? -55.640 -14.284 80.681 1.00 95.75 236 THR A O 1
ATOM 1848 N N . ILE A 1 237 ? -53.568 -13.766 80.007 1.00 95.44 237 ILE A N 1
ATOM 1849 C CA . ILE A 1 237 ? -52.921 -14.185 81.261 1.00 95.44 237 ILE A CA 1
ATOM 1850 C C . ILE A 1 237 ? -53.439 -13.346 82.436 1.00 95.44 237 ILE A C 1
ATOM 1852 O O . ILE A 1 237 ? -53.872 -13.922 83.429 1.00 95.44 237 ILE A O 1
ATOM 1856 N N . ARG A 1 238 ? -53.490 -12.013 82.303 1.00 95.44 238 ARG A N 1
ATOM 1857 C CA . ARG A 1 238 ? -54.028 -11.121 83.351 1.00 95.44 238 ARG A CA 1
ATOM 1858 C C . ARG A 1 238 ? -55.489 -11.419 83.683 1.00 95.44 238 ARG A C 1
ATOM 1860 O O . ARG A 1 238 ? -55.891 -11.358 84.845 1.00 95.44 238 ARG A O 1
ATOM 1867 N N . GLU A 1 239 ? -56.296 -11.740 82.674 1.00 95.81 239 GLU A N 1
ATOM 1868 C CA . GLU A 1 239 ? -57.684 -12.157 82.877 1.00 95.81 239 GLU A CA 1
ATOM 1869 C C . GLU A 1 239 ? -57.754 -13.460 83.685 1.00 95.81 239 GLU A C 1
ATOM 1871 O O . GLU A 1 239 ? -58.482 -13.536 84.676 1.00 95.81 239 GLU A O 1
ATOM 1876 N N . TYR A 1 240 ? -56.959 -14.471 83.315 1.00 93.12 240 TYR A N 1
ATOM 1877 C CA . TYR A 1 240 ? -56.890 -15.727 84.062 1.00 93.12 240 TYR A CA 1
ATOM 1878 C C . TYR A 1 240 ? -56.382 -15.536 85.492 1.00 93.12 240 TYR A C 1
ATOM 1880 O O . TYR A 1 240 ? -56.957 -16.126 86.403 1.00 93.12 240 TYR A O 1
ATOM 1888 N N . GLU A 1 241 ? -55.374 -14.692 85.714 1.00 96.12 241 GLU A N 1
ATOM 1889 C CA . GLU A 1 241 ? -54.889 -14.331 87.052 1.00 96.12 241 GLU A CA 1
ATOM 1890 C C . GLU A 1 241 ? -56.004 -13.696 87.893 1.00 96.12 241 GLU A C 1
ATOM 1892 O O . GLU A 1 241 ? -56.215 -14.094 89.036 1.00 96.12 241 GLU A O 1
ATOM 1897 N N . THR A 1 242 ? -56.781 -12.777 87.311 1.00 95.19 242 THR A N 1
ATOM 1898 C CA . THR A 1 242 ? -57.924 -12.132 87.983 1.00 95.19 242 THR A CA 1
ATOM 1899 C C . THR A 1 242 ? -59.028 -13.138 88.328 1.00 95.19 242 THR A C 1
ATOM 1901 O O . THR A 1 242 ? -59.643 -13.081 89.394 1.00 95.19 242 THR A O 1
ATOM 1904 N N . ARG A 1 243 ? -59.286 -14.106 87.443 1.00 96.00 243 ARG A N 1
ATOM 1905 C CA . ARG A 1 243 ? -60.252 -15.183 87.704 1.00 96.00 243 ARG A CA 1
ATOM 1906 C C . ARG A 1 243 ? -59.766 -16.131 88.795 1.00 96.00 243 ARG A C 1
ATOM 1908 O O . ARG A 1 243 ? -60.563 -16.536 89.634 1.00 96.00 243 ARG A O 1
ATOM 1915 N N . LEU A 1 244 ? -58.479 -16.474 88.793 1.00 94.06 244 LEU A N 1
ATOM 1916 C CA . LEU A 1 244 ? -57.844 -17.308 89.814 1.00 94.06 244 LEU A CA 1
ATOM 1917 C C . LEU A 1 244 ? -57.900 -16.649 91.191 1.00 94.06 244 LEU A C 1
ATOM 1919 O O . LEU A 1 244 ? -58.268 -17.316 92.153 1.00 94.06 244 LEU A O 1
ATOM 1923 N N . THR A 1 245 ? -57.596 -15.353 91.290 1.00 94.38 245 THR A N 1
ATOM 1924 C CA . THR A 1 245 ? -57.693 -14.615 92.559 1.00 94.38 245 THR A CA 1
ATOM 1925 C C . THR A 1 245 ? -59.134 -14.533 93.055 1.00 94.38 245 THR A C 1
ATOM 1927 O O . THR A 1 245 ? -59.385 -14.800 94.228 1.00 94.38 245 THR A O 1
ATOM 1930 N N . THR A 1 246 ? -60.091 -14.258 92.164 1.00 94.62 246 THR A N 1
ATOM 1931 C CA . THR A 1 246 ? -61.525 -14.254 92.501 1.00 94.62 246 THR A CA 1
ATOM 1932 C C . THR A 1 246 ? -61.981 -15.625 93.005 1.00 94.62 246 THR A C 1
ATOM 1934 O O . THR A 1 246 ? -62.496 -15.730 94.114 1.00 94.62 246 THR A O 1
ATOM 1937 N N . CYS A 1 247 ? -61.713 -16.691 92.247 1.00 94.31 247 CYS A N 1
ATOM 1938 C CA . CYS A 1 247 ? -62.044 -18.066 92.624 1.00 94.31 247 CYS A CA 1
ATOM 1939 C C . CYS A 1 247 ? -61.381 -18.474 93.951 1.00 94.31 247 CYS A C 1
ATOM 1941 O O . CYS A 1 247 ? -62.020 -19.078 94.808 1.00 94.31 247 CYS A O 1
ATOM 1943 N N . GLY A 1 248 ? -60.118 -18.086 94.161 1.00 93.88 248 GLY A N 1
ATOM 1944 C CA . GLY A 1 248 ? -59.414 -18.295 95.424 1.00 93.88 248 GLY A CA 1
ATOM 1945 C C . GLY A 1 248 ? -60.098 -17.599 96.604 1.00 93.88 248 GLY A C 1
ATOM 1946 O O . GLY A 1 248 ? -60.245 -18.203 97.663 1.00 93.88 248 GLY A O 1
ATOM 1947 N N . SER A 1 249 ? -60.581 -16.365 96.419 1.00 92.38 249 SER A N 1
ATOM 1948 C CA . SER A 1 249 ? -61.332 -15.644 97.458 1.00 92.38 249 SER A CA 1
ATOM 1949 C C . SER A 1 249 ? -62.700 -16.273 97.757 1.00 92.38 249 SER A C 1
ATOM 1951 O O . SER A 1 249 ? -63.108 -16.347 98.916 1.00 92.38 249 SER A O 1
ATOM 1953 N N . GLU A 1 250 ? -63.389 -16.790 96.734 1.00 93.38 250 GLU A N 1
ATOM 1954 C CA . GLU A 1 250 ? -64.651 -17.516 96.897 1.00 93.38 250 GLU A CA 1
ATOM 1955 C C . GLU A 1 250 ? -64.447 -18.838 97.642 1.00 93.38 250 GLU A C 1
ATOM 1957 O O . GLU A 1 250 ? -65.223 -19.155 98.543 1.00 93.38 250 GLU A O 1
ATOM 1962 N N . LEU A 1 251 ? -63.395 -19.592 97.303 1.00 92.00 251 LEU A N 1
ATOM 1963 C CA . LEU A 1 251 ? -63.019 -20.822 98.003 1.00 92.00 251 LEU A CA 1
ATOM 1964 C C . LEU A 1 251 ? -62.722 -20.552 99.478 1.00 92.00 251 LEU A C 1
ATOM 1966 O O . LEU A 1 251 ? -63.302 -21.224 100.326 1.00 92.00 251 LEU A O 1
ATOM 1970 N N . ALA A 1 252 ? -61.918 -19.531 99.788 1.00 92.38 252 ALA A N 1
ATOM 1971 C CA . ALA A 1 252 ? -61.644 -19.136 101.170 1.00 92.38 252 ALA A CA 1
ATOM 1972 C C . ALA A 1 252 ? -62.938 -18.786 101.930 1.00 92.38 252 ALA A C 1
ATOM 1974 O O . ALA A 1 252 ? -63.170 -19.274 103.033 1.00 92.38 252 ALA A O 1
ATOM 1975 N N . SER A 1 253 ? -63.850 -18.028 101.307 1.00 91.81 253 SER A N 1
ATOM 1976 C CA . SER A 1 253 ? -65.154 -17.712 101.905 1.00 91.81 253 SER A CA 1
ATOM 1977 C C . SER A 1 253 ? -66.019 -18.957 102.149 1.00 91.81 253 SER A C 1
ATOM 1979 O O . SER A 1 253 ? -66.725 -19.043 103.158 1.00 91.81 253 SER A O 1
ATOM 1981 N N . ARG A 1 254 ? -65.978 -19.941 101.242 1.00 90.12 254 ARG A N 1
ATOM 1982 C CA . ARG A 1 254 ? -66.677 -21.224 101.411 1.00 90.12 254 ARG A CA 1
ATOM 1983 C C . ARG A 1 254 ? -66.057 -22.070 102.517 1.00 90.12 254 ARG A C 1
ATOM 1985 O O . ARG A 1 254 ? -66.807 -22.676 103.278 1.00 90.12 254 ARG A O 1
ATOM 1992 N N . GLU A 1 255 ? -64.734 -22.103 102.626 1.00 93.19 255 GLU A N 1
ATOM 1993 C CA . GLU A 1 255 ? -64.027 -22.781 103.716 1.00 93.19 255 GLU A CA 1
ATOM 1994 C C . GLU A 1 255 ? -64.384 -22.166 105.074 1.00 93.19 255 GLU A C 1
ATOM 1996 O O . GLU A 1 255 ? -64.740 -22.906 105.994 1.00 93.19 255 GLU A O 1
ATOM 2001 N N . ASP A 1 256 ? -64.426 -20.834 105.172 1.00 90.94 256 ASP A N 1
ATOM 2002 C CA . ASP A 1 256 ? -64.888 -20.119 106.367 1.00 90.94 256 ASP A CA 1
ATOM 2003 C C . ASP A 1 256 ? -66.347 -20.465 106.710 1.00 90.94 256 ASP A C 1
ATOM 2005 O O . ASP A 1 256 ? -66.671 -20.743 107.868 1.00 90.94 256 ASP A O 1
ATOM 2009 N N . GLN A 1 257 ? -67.239 -20.519 105.711 1.00 93.06 257 GLN A N 1
ATOM 2010 C CA . GLN A 1 257 ? -68.631 -20.948 105.908 1.00 93.06 257 GLN A CA 1
ATOM 2011 C C . GLN A 1 257 ? -68.730 -22.388 106.415 1.00 93.06 257 GLN A C 1
ATOM 2013 O O . GLN A 1 257 ? -69.521 -22.664 107.317 1.00 93.06 257 GLN A O 1
ATOM 2018 N N . ILE A 1 258 ? -67.952 -23.314 105.849 1.00 90.94 258 ILE A N 1
ATOM 2019 C CA . ILE A 1 258 ? -67.925 -24.716 106.284 1.00 90.94 258 ILE A CA 1
ATOM 2020 C C . ILE A 1 258 ? -67.404 -24.808 107.719 1.00 90.94 258 ILE A C 1
ATOM 2022 O O . ILE A 1 258 ? -68.007 -25.500 108.539 1.00 90.94 258 ILE A O 1
ATOM 2026 N N . ALA A 1 259 ? -66.332 -24.088 108.056 1.00 88.69 259 ALA A N 1
ATOM 2027 C CA . ALA A 1 259 ? -65.805 -24.027 109.415 1.00 88.69 259 ALA A CA 1
ATOM 2028 C C . ALA A 1 259 ? -66.849 -23.470 110.399 1.00 88.69 259 ALA A C 1
ATOM 2030 O O . ALA A 1 259 ? -67.066 -24.039 111.474 1.00 88.69 259 ALA A O 1
ATOM 2031 N N . GLN A 1 260 ? -67.568 -22.415 110.007 1.00 90.94 260 GLN A N 1
ATOM 2032 C CA . GLN A 1 260 ? -68.640 -21.834 110.806 1.00 90.94 260 GLN A CA 1
ATOM 2033 C C . GLN A 1 260 ? -69.807 -22.813 110.990 1.00 90.94 260 GLN A C 1
ATOM 2035 O O . GLN A 1 260 ? -70.247 -23.023 112.119 1.00 90.94 260 GLN A O 1
ATOM 2040 N N . LEU A 1 261 ? -70.280 -23.468 109.929 1.00 87.00 261 LEU A N 1
ATOM 2041 C CA . LEU A 1 261 ? -71.336 -24.482 110.016 1.00 87.00 261 LEU A CA 1
ATOM 2042 C C . LEU A 1 261 ? -70.910 -25.673 110.880 1.00 87.00 261 LEU A C 1
ATOM 2044 O O . LEU A 1 261 ? -71.683 -26.113 111.726 1.00 87.00 261 LEU A O 1
ATOM 2048 N N . ASN A 1 262 ? -69.672 -26.150 110.750 1.00 89.31 262 ASN A N 1
ATOM 2049 C CA . ASN A 1 262 ? -69.137 -27.219 111.595 1.00 89.31 262 ASN A CA 1
ATOM 2050 C C . ASN A 1 262 ? -69.070 -26.802 113.073 1.00 89.31 262 ASN A C 1
ATOM 2052 O O . ASN A 1 262 ? -69.425 -27.589 113.952 1.00 89.31 262 ASN A O 1
ATOM 2056 N N . SER A 1 263 ? -68.677 -25.559 113.374 1.00 85.50 263 SER A N 1
ATOM 2057 C CA . SER A 1 263 ? -68.713 -25.043 114.752 1.00 85.50 263 SER A CA 1
ATOM 2058 C C . SER A 1 263 ? -70.144 -24.928 115.299 1.00 85.50 263 SER A C 1
ATOM 2060 O O . SER A 1 263 ? -70.389 -25.243 116.459 1.00 85.50 263 SER A O 1
ATOM 2062 N N . GLN A 1 264 ? -71.123 -24.564 114.463 1.00 87.50 264 GLN A N 1
ATOM 2063 C CA . GLN A 1 264 ? -72.538 -24.570 114.845 1.00 87.50 264 GLN A CA 1
ATOM 2064 C C . GLN A 1 264 ? -73.072 -25.984 115.087 1.00 87.50 264 GLN A C 1
ATOM 2066 O O . GLN A 1 264 ? -73.808 -26.189 116.048 1.00 87.50 264 GLN A O 1
ATOM 2071 N N . VAL A 1 265 ? -72.706 -26.955 114.244 1.00 84.56 265 VAL A N 1
ATOM 2072 C CA . VAL A 1 265 ? -73.081 -28.366 114.415 1.00 84.56 265 VAL A CA 1
ATOM 2073 C C . VAL A 1 265 ? -72.474 -28.915 115.698 1.00 84.56 265 VAL A C 1
ATOM 2075 O O . VAL A 1 265 ? -73.202 -29.443 116.524 1.00 84.56 265 VAL A O 1
ATOM 2078 N N . THR A 1 266 ? -71.178 -28.709 115.934 1.00 83.25 266 THR A N 1
ATOM 2079 C CA . THR A 1 266 ? -70.525 -29.131 117.186 1.00 83.25 266 THR A CA 1
ATOM 2080 C C . THR A 1 266 ? -71.104 -28.433 118.417 1.00 83.25 266 THR A C 1
ATOM 2082 O O . THR A 1 266 ? -71.296 -29.083 119.442 1.00 83.25 266 THR A O 1
ATOM 2085 N N . ALA A 1 267 ? -71.452 -27.145 118.332 1.00 82.62 267 ALA A N 1
ATOM 2086 C CA . ALA A 1 267 ? -72.152 -26.439 119.402 1.00 82.62 267 ALA A CA 1
ATOM 2087 C C . ALA A 1 267 ? -73.548 -27.027 119.654 1.00 82.62 267 ALA A C 1
ATOM 2089 O O . ALA A 1 267 ? -73.896 -27.278 120.804 1.00 82.62 267 ALA A O 1
ATOM 2090 N N . ARG A 1 268 ? -74.326 -27.307 118.600 1.00 78.38 268 ARG A N 1
ATOM 2091 C CA . ARG A 1 268 ? -75.633 -27.983 118.676 1.00 78.38 268 ARG A CA 1
ATOM 2092 C C . ARG A 1 268 ? -75.508 -29.395 119.244 1.00 78.38 268 ARG A C 1
ATOM 2094 O O . ARG A 1 268 ? -76.307 -29.758 120.096 1.00 78.38 268 ARG A O 1
ATOM 2101 N N . ASP A 1 269 ? -74.509 -30.166 118.835 1.00 81.94 269 ASP A N 1
ATOM 2102 C CA . ASP A 1 269 ? -74.236 -31.511 119.347 1.00 81.94 269 ASP A CA 1
ATOM 2103 C C . ASP A 1 269 ? -73.804 -31.476 120.816 1.00 81.94 269 ASP A C 1
ATOM 2105 O O . ASP A 1 269 ? -74.213 -32.337 121.598 1.00 81.94 269 ASP A O 1
ATOM 2109 N N . ALA A 1 270 ? -73.031 -30.466 121.227 1.00 77.44 270 ALA A N 1
ATOM 2110 C CA . ALA A 1 270 ? -72.702 -30.215 122.627 1.00 77.44 270 ALA A CA 1
ATOM 2111 C C . ALA A 1 270 ? -73.944 -29.800 123.431 1.00 77.44 270 ALA A C 1
ATOM 2113 O O . ALA A 1 270 ? -74.136 -30.272 124.550 1.00 77.44 270 ALA A O 1
ATOM 2114 N N . GLU A 1 271 ? -74.826 -28.982 122.855 1.00 78.94 271 GLU A N 1
ATOM 2115 C CA . GLU A 1 271 ? -76.100 -28.576 123.450 1.00 78.94 271 GLU A CA 1
ATOM 2116 C C . GLU A 1 271 ? -77.028 -29.787 123.625 1.00 78.94 271 GLU A C 1
ATOM 2118 O O . GLU A 1 271 ? -77.504 -30.035 124.732 1.00 78.94 271 GLU A O 1
ATOM 2123 N N . ILE A 1 272 ? -77.194 -30.613 122.585 1.00 74.25 272 ILE A N 1
ATOM 2124 C CA . ILE A 1 272 ? -77.924 -31.887 122.621 1.00 74.25 272 ILE A CA 1
ATOM 2125 C C . ILE A 1 272 ? -77.290 -32.825 123.648 1.00 74.25 272 ILE A C 1
ATOM 2127 O O . ILE A 1 272 ? -78.007 -33.400 124.460 1.00 74.25 272 ILE A O 1
ATOM 2131 N N . SER A 1 273 ? -75.962 -32.954 123.680 1.00 69.50 273 SER A N 1
ATOM 2132 C CA . SER A 1 273 ? -75.255 -33.784 124.664 1.00 69.50 273 SER A CA 1
ATOM 2133 C C . SER A 1 273 ? -75.458 -33.281 126.094 1.00 69.50 273 SER A C 1
ATOM 2135 O O . SER A 1 273 ? -75.664 -34.086 127.001 1.00 69.50 273 SER A O 1
ATOM 2137 N N . SER A 1 274 ? -75.467 -31.964 126.312 1.00 73.88 274 SER A N 1
ATOM 2138 C CA . SER A 1 274 ? -75.777 -31.357 127.611 1.00 73.88 274 SER A CA 1
ATOM 2139 C C . SER A 1 274 ? -77.235 -31.598 128.012 1.00 73.88 274 SER A C 1
ATOM 2141 O O . SER A 1 274 ? -77.511 -31.902 129.171 1.00 73.88 274 SER A O 1
ATOM 2143 N N . PHE A 1 275 ? -78.156 -31.585 127.043 1.00 68.25 275 PHE A N 1
ATOM 2144 C CA . PHE A 1 275 ? -79.560 -31.936 127.234 1.00 68.25 275 PHE A CA 1
ATOM 2145 C C . PHE A 1 275 ? -79.722 -33.420 127.579 1.00 68.25 275 PHE A C 1
ATOM 2147 O O . PHE A 1 275 ? -80.471 -33.761 128.490 1.00 68.25 275 PHE A O 1
ATOM 2154 N N . VAL A 1 276 ? -78.984 -34.304 126.898 1.00 63.88 276 VAL A N 1
ATOM 2155 C CA . VAL A 1 276 ? -79.010 -35.757 127.110 1.00 63.88 276 VAL A CA 1
ATOM 2156 C C . VAL A 1 276 ? -78.380 -36.153 128.453 1.00 63.88 276 VAL A C 1
ATOM 2158 O O . VAL A 1 276 ? -78.851 -37.093 129.096 1.00 63.88 276 VAL A O 1
ATOM 2161 N N . ASN A 1 277 ? -77.367 -35.415 128.913 1.00 61.31 277 ASN A N 1
ATOM 2162 C CA . ASN A 1 277 ? -76.689 -35.637 130.193 1.00 61.31 277 ASN A CA 1
ATOM 2163 C C . ASN A 1 277 ? -77.286 -34.846 131.372 1.00 61.31 277 ASN A C 1
ATOM 2165 O O . ASN A 1 277 ? -76.847 -35.045 132.509 1.00 61.31 277 ASN A O 1
ATOM 2169 N N . SER A 1 278 ? -78.292 -33.997 131.140 1.00 62.28 278 SER A N 1
ATOM 2170 C CA . SER A 1 278 ? -78.962 -33.232 132.196 1.00 62.28 278 SER A CA 1
ATOM 2171 C C . SER A 1 278 ? -79.772 -34.141 133.135 1.00 62.28 278 SER A C 1
ATOM 2173 O O . SER A 1 278 ? -80.267 -35.215 132.763 1.00 62.28 278 SER A O 1
ATOM 2175 N N . THR A 1 279 ? -79.923 -33.707 134.387 1.00 56.72 279 THR A N 1
ATOM 2176 C CA . THR A 1 279 ? -80.628 -34.438 135.449 1.00 56.72 279 THR A CA 1
ATOM 2177 C C . THR A 1 279 ? -82.079 -34.768 135.084 1.00 56.72 279 THR A C 1
ATOM 2179 O O . THR A 1 279 ? -82.548 -35.851 135.428 1.00 56.72 279 THR A O 1
ATOM 2182 N N . SER A 1 280 ? -82.779 -33.930 134.312 1.00 57.62 280 SER A N 1
ATOM 2183 C CA . SER A 1 280 ? -84.160 -34.195 133.873 1.00 57.62 280 SER A CA 1
ATOM 2184 C C . SER A 1 280 ? -84.263 -35.260 132.763 1.00 57.62 280 SER A C 1
ATOM 2186 O O . SER A 1 280 ? -85.222 -36.040 132.735 1.00 57.62 280 SER A O 1
ATOM 2188 N N . TRP A 1 281 ? -83.261 -35.389 131.884 1.00 57.25 281 TRP A N 1
ATOM 2189 C CA . TRP A 1 281 ? -83.214 -36.444 130.858 1.00 57.25 281 TRP A CA 1
ATOM 2190 C C . TRP A 1 281 ? -82.827 -37.805 131.451 1.00 57.25 281 TRP A C 1
ATOM 2192 O O . TRP A 1 281 ? -83.392 -38.831 131.065 1.00 57.25 281 TRP A O 1
ATOM 2202 N N . ARG A 1 282 ? -81.938 -37.824 132.453 1.00 56.09 282 ARG A N 1
ATOM 2203 C CA . ARG A 1 282 ? -81.579 -39.046 133.199 1.00 56.09 282 ARG A CA 1
ATOM 2204 C C . ARG A 1 282 ? -82.729 -39.560 134.078 1.00 56.09 282 ARG A C 1
ATOM 2206 O O . ARG A 1 282 ? -82.933 -40.768 134.137 1.00 56.09 282 ARG A O 1
ATOM 2213 N N . VAL A 1 283 ? -83.540 -38.678 134.669 1.00 58.66 283 VAL A N 1
ATOM 2214 C CA . VAL A 1 283 ? -84.733 -39.054 135.465 1.00 58.66 283 VAL A CA 1
ATOM 2215 C C . VAL A 1 283 ? -85.864 -39.637 134.600 1.00 58.66 283 VAL A C 1
ATOM 2217 O O . VAL A 1 283 ? -86.607 -40.503 135.051 1.00 58.66 283 VAL A O 1
ATOM 2220 N N . THR A 1 284 ? -85.973 -39.242 133.327 1.00 54.59 284 THR A N 1
ATOM 2221 C CA . THR A 1 284 ? -86.985 -39.766 132.382 1.00 54.59 284 THR A CA 1
ATOM 2222 C C . THR A 1 284 ? -86.520 -40.982 131.565 1.00 54.59 284 THR A C 1
ATOM 2224 O O . THR A 1 284 ? -87.284 -41.502 130.745 1.00 54.59 284 THR A O 1
ATOM 2227 N N . ALA A 1 285 ? -85.289 -41.468 131.762 1.00 57.16 285 ALA A N 1
ATOM 2228 C CA . ALA A 1 285 ? -84.762 -42.660 131.089 1.00 57.16 285 ALA A CA 1
ATOM 2229 C C . ALA A 1 285 ? -85.592 -43.950 131.329 1.00 57.16 285 ALA A C 1
ATOM 2231 O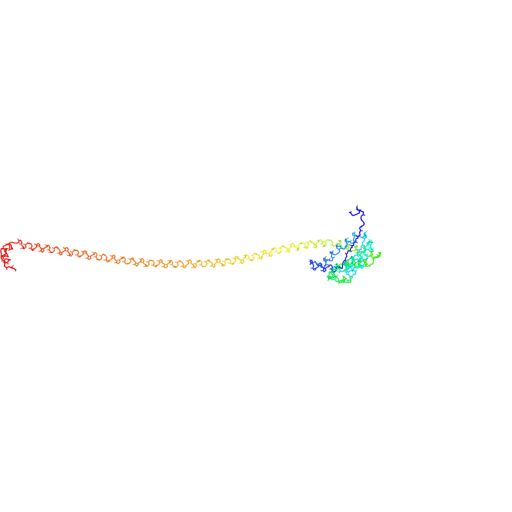 O . ALA A 1 285 ? -85.833 -44.663 130.347 1.00 57.16 285 ALA A O 1
ATOM 2232 N N . PRO A 1 286 ? -86.127 -44.234 132.543 1.00 58.03 286 PRO A N 1
ATOM 2233 C CA . PRO A 1 286 ? -86.972 -45.413 132.778 1.00 58.03 286 PRO A CA 1
ATOM 2234 C C . PRO A 1 286 ? -88.271 -45.386 131.953 1.00 58.03 286 PRO A C 1
ATOM 2236 O O . PRO A 1 286 ? -88.684 -46.399 131.390 1.00 58.03 286 PRO A O 1
ATOM 2239 N N . LEU A 1 287 ? -88.880 -44.204 131.795 1.00 56.88 287 LEU A N 1
ATOM 2240 C CA . LEU A 1 287 ? -90.129 -44.017 131.043 1.00 56.88 287 LEU A CA 1
ATOM 2241 C C . LEU A 1 287 ? -89.941 -44.148 129.520 1.00 56.88 287 LEU A C 1
ATOM 2243 O O . LEU A 1 287 ? -90.861 -44.545 128.806 1.00 56.88 287 LEU A O 1
ATOM 2247 N N . ARG A 1 288 ? -88.745 -43.859 128.992 1.00 61.25 288 ARG A N 1
ATOM 2248 C CA . ARG A 1 288 ? -88.448 -44.005 127.554 1.00 61.25 288 ARG A CA 1
ATOM 2249 C C . ARG A 1 288 ? -88.071 -45.427 127.154 1.00 61.25 288 ARG A C 1
ATOM 2251 O O . ARG A 1 288 ? -88.416 -45.836 126.045 1.00 61.25 288 ARG A O 1
ATOM 2258 N N . PHE A 1 289 ? -87.457 -46.197 128.051 1.00 55.53 289 PHE A N 1
ATOM 2259 C CA . PHE A 1 289 ? -87.287 -47.639 127.857 1.00 55.53 289 PHE A CA 1
ATOM 2260 C C . PHE A 1 289 ? -88.655 -48.343 127.805 1.00 55.53 289 PHE A C 1
ATOM 2262 O O . PHE A 1 289 ? -88.911 -49.113 126.882 1.00 55.53 289 PHE A O 1
ATOM 2269 N N . ALA A 1 290 ? -89.593 -47.949 128.679 1.00 56.69 290 ALA A N 1
ATOM 2270 C CA . ALA A 1 290 ? -90.978 -48.430 128.642 1.00 56.69 290 ALA A CA 1
ATOM 2271 C C . ALA A 1 290 ? -91.703 -48.105 127.316 1.00 56.69 290 ALA A C 1
ATOM 2273 O O . ALA A 1 290 ? -92.459 -48.930 126.810 1.00 56.69 290 ALA A O 1
ATOM 2274 N N . ARG A 1 291 ? -91.424 -46.951 126.686 1.00 52.72 291 ARG A N 1
ATOM 2275 C CA . ARG A 1 291 ? -91.982 -46.604 125.362 1.00 52.72 291 ARG A CA 1
ATOM 2276 C C . ARG A 1 291 ? -91.316 -47.357 124.201 1.00 52.72 291 ARG A C 1
ATOM 2278 O O . ARG A 1 291 ? -91.974 -47.608 123.195 1.00 52.72 291 ARG A O 1
ATOM 2285 N N . ARG A 1 292 ? -90.037 -47.733 124.318 1.00 50.53 292 ARG A N 1
ATOM 2286 C CA . ARG A 1 292 ? -89.323 -48.517 123.289 1.00 50.53 292 ARG A CA 1
ATOM 2287 C C . ARG A 1 292 ? -89.682 -50.009 123.347 1.00 50.53 292 ARG A C 1
ATOM 2289 O O . ARG A 1 292 ? -89.732 -50.641 122.302 1.00 50.53 292 ARG A O 1
ATOM 2296 N N . CYS A 1 293 ? -90.069 -50.531 124.514 1.00 52.97 293 CYS A N 1
ATOM 2297 C CA . CYS A 1 293 ? -90.677 -51.862 124.658 1.00 52.97 293 CYS A CA 1
ATOM 2298 C C . CYS A 1 293 ? -92.125 -51.961 124.122 1.00 52.97 293 CYS A C 1
ATOM 2300 O O . CYS A 1 293 ? -92.662 -53.061 124.052 1.00 52.97 293 CYS A O 1
ATOM 2302 N N . PHE A 1 294 ? -92.737 -50.849 123.689 1.00 55.84 294 PHE A N 1
ATOM 2303 C CA . PHE A 1 294 ? -94.074 -50.802 123.070 1.00 55.84 294 PHE A CA 1
ATOM 2304 C C . PHE A 1 294 ? -94.081 -50.287 121.619 1.00 55.84 294 PHE A C 1
ATOM 2306 O O . PHE A 1 294 ? -95.134 -49.963 121.073 1.00 55.84 294 PHE A O 1
ATOM 2313 N N . ARG A 1 295 ? -92.918 -50.236 120.961 1.00 44.94 295 ARG A N 1
ATOM 2314 C CA . ARG A 1 295 ? -92.815 -49.970 119.521 1.00 44.94 295 ARG A CA 1
ATOM 2315 C C . ARG A 1 295 ? -92.046 -51.101 118.842 1.00 44.94 295 ARG A C 1
ATOM 2317 O O . ARG A 1 295 ? -90.818 -51.098 118.837 1.00 44.94 295 ARG A O 1
ATOM 2324 N N . ARG A 1 296 ? -92.807 -52.065 118.315 1.00 47.44 296 ARG A N 1
ATOM 2325 C CA . ARG A 1 296 ? -92.459 -52.698 117.037 1.00 47.44 296 ARG A CA 1
ATOM 2326 C C . ARG A 1 296 ? -92.428 -51.627 115.950 1.00 47.44 296 ARG A C 1
ATOM 2328 O O . ARG A 1 296 ? -93.232 -50.673 116.069 1.00 47.44 296 ARG A O 1
#

pLDDT: mean 88.8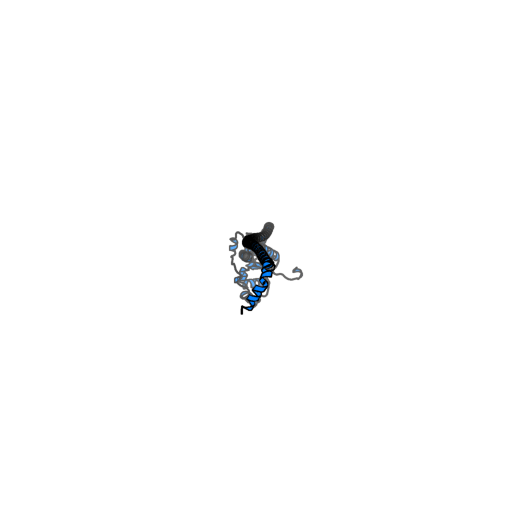1, std 11.97, range [44.94, 98.38]

InterPro domains:
  IPR027417 P-loop containing nucleoside triphosphate hydrolase [G3DSA:3.40.50.300] (2-119)
  IPR027417 P-loop containing nucleoside triphosphate hydrolase [SSF52540] (9-90)

Secondary structure (DSSP, 8-state):
--GGGT----EEEEE--HHHHHHHHHHHH---HHHHHHHHHHHHHHHHHHHTTS-EEEEEHHHHHH-HHHHHHHHHHHHT----HHHHHHIIIII--GGG------GGGGTT-TTS-HHHHHHHHHHHHHHHS--HHHHHHHHHHHHHHHHHHHHTHHHHHHHHHHHHHHHHHHHHHHHHHHHHHHHHHHHHHHHHHHHHHHHHHHHHHHHHHHHHHHHHHHHHHHHHHHHHHHHHHHHHHHHHHHHHHHHHHHHHHHHHHHHHHHHHHHHHHHHHHSHHHHHTHHHHHHHHTT--